Protein AF-A0A7G1G5T1-F1 (afdb_monomer_lite)

Organism: NCBI:txid2108365

Radius of gyration: 22.74 Å; chains: 1; bounding box: 52×40×73 Å

Structure (mmCIF, N/CA/C/O backbone):
data_AF-A0A7G1G5T1-F1
#
_entry.id   AF-A0A7G1G5T1-F1
#
loop_
_atom_site.group_PDB
_atom_site.id
_atom_site.type_symbol
_atom_site.label_atom_id
_atom_site.label_alt_id
_atom_site.label_comp_id
_atom_site.label_asym_id
_atom_site.label_entity_id
_atom_site.label_seq_id
_atom_site.pdbx_PDB_ins_code
_atom_site.Cartn_x
_atom_site.Cartn_y
_atom_site.Cartn_z
_atom_site.occupancy
_atom_site.B_iso_or_equiv
_atom_site.auth_seq_id
_atom_site.auth_comp_id
_atom_site.auth_asym_id
_atom_site.auth_atom_id
_atom_site.pdbx_PDB_model_num
ATOM 1 N N . MET A 1 1 ? 31.565 22.794 -46.598 1.00 62.88 1 MET A N 1
ATOM 2 C CA . MET A 1 1 ? 31.359 21.335 -46.380 1.00 62.88 1 MET A CA 1
ATOM 3 C C . MET A 1 1 ? 31.898 20.837 -45.037 1.00 62.88 1 MET A C 1
ATOM 5 O O . MET A 1 1 ? 31.156 20.137 -44.357 1.00 62.88 1 MET A O 1
ATOM 9 N N . LYS A 1 2 ? 33.127 21.195 -44.623 1.00 68.69 2 LYS A N 1
ATOM 10 C CA . LYS A 1 2 ? 33.703 20.769 -43.328 1.00 68.69 2 LYS A CA 1
ATOM 11 C C . LYS A 1 2 ? 32.903 21.258 -42.108 1.00 68.69 2 LYS A C 1
ATOM 13 O O . LYS A 1 2 ? 32.633 20.457 -41.221 1.00 68.69 2 LYS A O 1
ATOM 18 N N . ASP A 1 3 ? 32.417 22.499 -42.119 1.00 77.12 3 ASP A N 1
ATOM 19 C CA . ASP A 1 3 ? 31.659 23.064 -40.984 1.00 77.12 3 ASP A CA 1
ATOM 20 C C . ASP A 1 3 ? 30.284 22.412 -40.793 1.00 77.12 3 ASP A C 1
ATOM 22 O O . ASP A 1 3 ? 29.850 22.171 -39.670 1.00 77.12 3 ASP A O 1
ATOM 26 N N . ILE A 1 4 ? 29.626 22.033 -41.894 1.00 81.94 4 ILE A N 1
ATOM 27 C CA . ILE A 1 4 ? 28.353 21.296 -41.863 1.00 81.94 4 ILE A CA 1
ATOM 28 C C . ILE A 1 4 ? 28.568 19.886 -41.302 1.00 81.94 4 ILE A C 1
ATOM 30 O O . ILE A 1 4 ? 27.766 19.412 -40.499 1.00 81.94 4 ILE A O 1
ATOM 34 N N . LEU A 1 5 ? 29.651 19.211 -41.703 1.00 81.50 5 LEU A N 1
ATOM 35 C CA . LEU A 1 5 ? 29.996 17.886 -41.185 1.00 81.50 5 LEU A CA 1
ATOM 36 C C . LEU A 1 5 ? 30.305 17.946 -39.680 1.00 81.50 5 LEU A C 1
ATOM 38 O O . LEU A 1 5 ? 29.833 17.110 -38.912 1.00 81.50 5 LEU A O 1
ATOM 42 N N . PHE A 1 6 ? 31.033 18.976 -39.254 1.00 85.69 6 PHE A N 1
ATOM 43 C CA . PHE A 1 6 ? 31.380 19.208 -37.857 1.00 85.69 6 PHE A CA 1
ATOM 44 C C . PHE A 1 6 ? 30.158 19.550 -36.990 1.00 85.69 6 PHE A C 1
ATOM 46 O O . PHE A 1 6 ? 30.013 19.018 -35.888 1.00 85.69 6 PHE A O 1
ATOM 53 N N . LEU A 1 7 ? 29.230 20.365 -37.502 1.00 88.56 7 LEU A N 1
ATOM 54 C CA . LEU A 1 7 ? 27.962 20.659 -36.832 1.00 88.56 7 LEU A CA 1
ATOM 55 C C . LEU A 1 7 ? 27.104 19.396 -36.671 1.00 88.56 7 LEU A C 1
ATOM 57 O O . LEU A 1 7 ? 26.587 19.144 -35.583 1.00 88.56 7 LEU A O 1
ATOM 61 N N . LYS A 1 8 ? 27.000 18.567 -37.720 1.00 90.00 8 LYS A N 1
ATOM 62 C CA . LYS A 1 8 ? 26.291 17.278 -37.665 1.00 90.00 8 LYS A CA 1
ATOM 63 C C . LYS A 1 8 ? 26.895 16.339 -36.621 1.00 90.00 8 LYS A C 1
ATOM 65 O O . LYS A 1 8 ? 26.150 15.722 -35.866 1.00 90.00 8 LYS A O 1
ATOM 70 N N . PHE A 1 9 ? 28.224 16.267 -36.540 1.00 91.88 9 PHE A N 1
ATOM 71 C CA . PHE A 1 9 ? 28.912 15.458 -35.534 1.00 91.88 9 PHE A CA 1
ATOM 72 C C . PHE A 1 9 ? 28.628 15.945 -34.107 1.00 91.88 9 PHE A C 1
ATOM 74 O O . PHE A 1 9 ? 28.287 15.140 -33.244 1.00 91.88 9 PHE A O 1
ATOM 81 N N . ARG A 1 10 ? 28.696 17.261 -33.858 1.00 91.12 10 ARG A N 1
ATOM 82 C CA . ARG A 1 10 ? 28.355 17.845 -32.549 1.00 91.12 10 ARG A CA 1
ATOM 83 C C . ARG A 1 10 ? 26.912 17.558 -32.157 1.00 91.12 10 ARG A C 1
ATOM 85 O O . ARG A 1 10 ? 26.663 17.161 -31.025 1.00 91.12 10 ARG A O 1
ATOM 92 N N . LEU A 1 11 ? 25.975 17.724 -33.088 1.00 93.00 11 LEU A N 1
ATOM 93 C CA . LEU A 1 11 ? 24.563 17.452 -32.838 1.00 93.00 11 LEU A CA 1
ATOM 94 C C . LEU A 1 11 ? 24.334 15.972 -32.506 1.00 93.00 11 LEU A C 1
ATOM 96 O O . LEU A 1 11 ? 23.663 15.662 -31.527 1.00 93.00 11 LEU A O 1
ATOM 100 N N . LEU A 1 12 ? 24.945 15.061 -33.270 1.00 91.88 12 LEU A N 1
ATOM 101 C CA . LEU A 1 12 ? 24.889 13.625 -33.003 1.00 91.88 12 LEU A CA 1
ATOM 102 C C . LEU A 1 12 ? 25.473 13.287 -31.626 1.00 91.88 12 LEU A C 1
ATOM 104 O O . LEU A 1 12 ? 24.854 12.546 -30.867 1.00 91.88 12 LEU A O 1
ATOM 108 N N . PHE A 1 13 ? 26.631 13.854 -31.282 1.00 91.69 13 PHE A N 1
ATOM 109 C CA . PHE A 1 13 ? 27.263 13.646 -29.982 1.00 91.69 13 PHE A CA 1
ATOM 110 C C . PHE A 1 13 ? 26.376 14.142 -28.835 1.00 91.69 13 PHE A C 1
ATOM 112 O O . PHE A 1 13 ? 26.193 13.427 -27.856 1.00 91.69 13 PHE A O 1
ATOM 119 N N . ILE A 1 14 ? 25.767 15.324 -28.979 1.00 91.75 14 ILE A N 1
ATOM 120 C CA . ILE A 1 14 ? 24.819 15.873 -28.000 1.00 91.75 14 ILE A CA 1
ATOM 121 C C . ILE A 1 14 ? 23.607 14.949 -27.850 1.00 91.75 14 ILE A C 1
ATOM 123 O O . ILE A 1 14 ? 23.216 14.647 -26.728 1.00 91.75 14 ILE A O 1
ATOM 127 N N . ILE A 1 15 ? 23.036 14.455 -28.953 1.00 89.00 15 ILE A N 1
ATOM 128 C CA . ILE A 1 15 ? 21.898 13.526 -28.914 1.00 89.00 15 ILE A CA 1
ATOM 129 C C . ILE A 1 15 ? 22.280 12.232 -28.187 1.00 89.00 15 ILE A C 1
ATOM 131 O O . ILE A 1 15 ? 21.552 11.799 -27.297 1.00 89.00 15 ILE A O 1
ATOM 135 N N . ILE A 1 16 ? 23.429 11.636 -28.516 1.00 87.31 16 ILE A N 1
ATOM 136 C CA . ILE A 1 16 ? 23.923 10.421 -27.850 1.00 87.31 16 ILE A CA 1
ATOM 137 C C . ILE A 1 16 ? 24.134 10.684 -26.357 1.00 87.31 16 ILE A C 1
ATOM 139 O O . ILE A 1 16 ? 23.684 9.900 -25.525 1.00 87.31 16 ILE A O 1
ATOM 143 N N . PHE A 1 17 ? 24.764 11.804 -26.009 1.00 87.62 17 PHE A N 1
ATOM 144 C CA . PHE A 1 17 ? 25.004 12.188 -24.623 1.00 87.62 17 PHE A CA 1
ATOM 145 C C . PHE A 1 17 ? 23.686 12.343 -23.853 1.00 87.62 17 PHE A C 1
ATOM 147 O O . PHE A 1 17 ? 23.521 11.748 -22.790 1.00 87.62 17 PHE A O 1
ATOM 154 N N . ILE A 1 18 ? 22.704 13.053 -24.419 1.00 86.38 18 ILE A N 1
ATOM 155 C CA . ILE A 1 18 ? 21.365 13.184 -23.832 1.00 86.38 18 ILE A CA 1
ATOM 156 C C . ILE A 1 18 ? 20.737 11.803 -23.623 1.00 86.38 18 ILE A C 1
ATOM 158 O O . ILE A 1 18 ? 20.255 11.521 -22.531 1.00 86.38 18 ILE A O 1
ATOM 162 N N . LEU A 1 19 ? 20.785 10.914 -24.617 1.00 83.00 19 LEU A N 1
ATOM 163 C CA . LEU A 1 19 ? 20.187 9.579 -24.524 1.00 83.00 19 LEU A CA 1
ATOM 164 C C . LEU A 1 19 ? 20.864 8.665 -23.491 1.00 83.00 19 LEU A C 1
ATOM 166 O O . LEU A 1 19 ? 20.199 7.764 -22.974 1.00 83.00 19 LEU A O 1
ATOM 170 N N . ILE A 1 20 ? 22.143 8.900 -23.176 1.00 84.44 20 ILE A N 1
ATOM 171 C CA . ILE A 1 20 ? 22.886 8.176 -22.135 1.00 84.44 20 ILE A CA 1
ATOM 172 C C . ILE A 1 20 ? 22.419 8.591 -20.732 1.00 84.44 20 ILE A C 1
ATOM 174 O O . ILE A 1 20 ? 22.194 7.712 -19.895 1.00 84.44 20 ILE A O 1
ATOM 178 N N . PHE A 1 21 ? 22.260 9.898 -20.481 1.00 83.25 21 PHE A N 1
ATOM 179 C CA . PHE A 1 21 ? 21.912 10.444 -19.157 1.00 83.25 21 PHE A CA 1
ATOM 180 C C . PHE A 1 21 ? 20.403 10.575 -18.905 1.00 83.25 21 PHE A C 1
ATOM 182 O O . PHE A 1 21 ? 19.971 10.545 -17.754 1.00 83.25 21 PHE A O 1
ATOM 189 N N . PHE A 1 22 ? 19.597 10.660 -19.963 1.00 86.31 22 PHE A N 1
ATOM 190 C CA . PHE A 1 22 ? 18.135 10.720 -19.926 1.00 86.31 22 PHE A CA 1
ATOM 191 C C . PHE A 1 22 ? 17.554 9.526 -20.688 1.00 86.31 22 PHE A C 1
ATOM 193 O O . PHE A 1 22 ? 17.008 9.681 -21.784 1.00 86.31 22 PHE A O 1
ATOM 200 N N . PRO A 1 23 ? 17.690 8.305 -20.141 1.00 88.44 23 PRO A N 1
ATOM 201 C CA . PRO A 1 23 ? 17.373 7.104 -20.885 1.00 88.44 23 PRO A CA 1
ATOM 202 C C . PRO A 1 23 ? 15.878 7.009 -21.197 1.00 88.44 23 PRO A C 1
ATOM 204 O O . PRO A 1 23 ? 15.012 7.130 -20.314 1.00 88.44 23 PRO A O 1
ATOM 207 N N . ILE A 1 24 ? 15.597 6.720 -22.467 1.00 90.75 24 ILE A N 1
ATOM 208 C CA . ILE A 1 24 ? 14.295 6.266 -22.943 1.00 90.75 24 ILE A CA 1
ATOM 209 C C . ILE A 1 24 ? 14.253 4.752 -22.756 1.00 90.75 24 ILE A C 1
ATOM 211 O O . ILE A 1 24 ? 15.135 4.037 -23.236 1.00 90.75 24 ILE A O 1
ATOM 215 N N . THR A 1 25 ? 13.228 4.268 -22.061 1.00 91.94 25 THR A N 1
ATOM 216 C CA . THR A 1 25 ? 13.078 2.851 -21.728 1.00 91.94 25 THR A CA 1
ATOM 217 C C . THR A 1 25 ? 11.872 2.249 -22.438 1.00 91.94 25 THR A C 1
ATOM 219 O O . THR A 1 25 ? 10.772 2.795 -22.369 1.00 91.94 25 THR A O 1
ATOM 222 N N . ILE A 1 26 ? 12.051 1.093 -23.072 1.00 93.00 26 ILE A N 1
ATOM 223 C CA . ILE A 1 26 ? 10.964 0.278 -23.620 1.00 93.00 26 ILE A CA 1
ATOM 224 C C . ILE A 1 26 ? 10.818 -0.968 -22.753 1.00 93.00 26 ILE A C 1
ATOM 226 O O . ILE A 1 26 ? 11.797 -1.666 -22.477 1.00 93.00 26 ILE A O 1
ATOM 230 N N . ILE A 1 27 ? 9.590 -1.243 -22.326 1.00 94.50 27 ILE A N 1
ATOM 231 C CA . ILE A 1 27 ? 9.255 -2.354 -21.446 1.00 94.50 27 ILE A CA 1
ATOM 232 C C . ILE A 1 27 ? 8.315 -3.310 -22.174 1.00 94.50 27 ILE A C 1
ATOM 234 O O . ILE A 1 27 ? 7.250 -2.912 -22.647 1.00 94.50 27 ILE A O 1
ATOM 238 N N . VAL A 1 28 ? 8.704 -4.580 -22.251 1.00 94.44 28 VAL A N 1
ATOM 239 C CA . VAL A 1 28 ? 7.899 -5.648 -22.853 1.00 94.44 28 VAL A CA 1
ATOM 240 C C . VAL A 1 28 ? 7.748 -6.770 -21.838 1.00 94.44 28 VAL A C 1
ATOM 242 O O . VAL A 1 28 ? 8.753 -7.276 -21.334 1.00 94.44 28 VAL A O 1
ATOM 245 N N . SER A 1 29 ? 6.511 -7.167 -21.524 1.00 91.94 29 SER A N 1
ATOM 246 C CA . SER A 1 29 ? 6.267 -8.283 -20.603 1.00 91.94 29 SER A CA 1
ATOM 247 C C . SER A 1 29 ? 5.754 -9.535 -21.305 1.00 91.94 29 SER A C 1
ATOM 249 O O . SER A 1 29 ? 4.776 -9.512 -22.052 1.00 91.94 29 SER A O 1
ATOM 251 N N . ASP A 1 30 ? 6.425 -10.640 -20.994 1.00 89.56 30 ASP A N 1
ATOM 252 C CA . ASP A 1 30 ? 6.022 -12.004 -21.303 1.00 89.56 30 ASP A CA 1
ATOM 253 C C . ASP A 1 30 ? 5.528 -12.690 -20.015 1.00 89.56 30 ASP A C 1
ATOM 255 O O . ASP A 1 30 ? 5.650 -12.146 -18.910 1.00 89.56 30 ASP A O 1
ATOM 259 N N . LYS A 1 31 ? 4.991 -13.910 -20.153 1.00 87.62 31 LYS A N 1
ATOM 260 C CA . LYS A 1 31 ? 4.403 -14.679 -19.044 1.00 87.62 31 LYS A CA 1
ATOM 261 C C . LYS A 1 31 ? 5.360 -14.845 -17.860 1.00 87.62 31 LYS A C 1
ATOM 263 O O . LYS A 1 31 ? 4.947 -14.664 -16.728 1.00 87.62 31 LYS A O 1
ATOM 268 N N . ASP A 1 32 ? 6.637 -15.110 -18.121 1.00 90.19 32 ASP A N 1
ATOM 269 C CA . ASP A 1 32 ? 7.602 -15.454 -17.063 1.00 90.19 32 ASP A CA 1
ATOM 270 C C . ASP A 1 32 ? 8.828 -14.528 -17.053 1.00 90.19 32 ASP A C 1
ATOM 272 O O . ASP A 1 32 ? 9.824 -14.778 -16.370 1.00 90.19 32 ASP A O 1
ATOM 276 N N . SER A 1 33 ? 8.806 -13.456 -17.852 1.00 92.44 33 SER A N 1
ATOM 277 C CA . SER A 1 33 ? 9.911 -12.499 -17.879 1.00 92.44 33 SER A CA 1
ATOM 278 C C . SER A 1 33 ? 9.512 -11.109 -18.350 1.00 92.44 33 SER A C 1
ATOM 280 O O . SER A 1 33 ? 8.586 -10.951 -19.139 1.00 92.44 33 SER A O 1
ATOM 282 N N . ILE A 1 34 ? 10.256 -10.106 -17.897 1.00 93.19 34 ILE A N 1
ATOM 283 C CA . ILE A 1 34 ? 10.161 -8.725 -18.368 1.00 93.19 34 ILE A CA 1
ATOM 284 C C . ILE A 1 34 ? 11.448 -8.405 -19.120 1.00 93.19 34 ILE A C 1
ATOM 286 O O . ILE A 1 34 ? 12.548 -8.605 -18.599 1.00 93.19 34 ILE A O 1
ATOM 290 N N . LYS A 1 35 ? 11.311 -7.926 -20.352 1.00 94.69 35 LYS A N 1
ATOM 291 C CA . LYS A 1 35 ? 12.410 -7.449 -21.187 1.00 94.69 35 LYS A CA 1
ATOM 292 C C . LYS A 1 35 ? 12.422 -5.928 -21.141 1.00 94.69 35 LYS A C 1
ATOM 294 O O . LYS A 1 35 ? 11.411 -5.281 -21.408 1.00 94.69 35 LYS A O 1
ATOM 299 N N . LEU A 1 36 ? 13.572 -5.378 -20.784 1.00 94.19 36 LEU A N 1
ATOM 300 C CA . LEU A 1 36 ? 13.828 -3.949 -20.711 1.00 94.19 36 LEU A CA 1
ATOM 301 C C . LEU A 1 36 ? 14.840 -3.583 -21.785 1.00 94.19 36 LEU A C 1
ATOM 303 O O . LEU A 1 36 ? 15.904 -4.196 -21.846 1.00 94.19 36 LEU A O 1
ATOM 307 N N . TYR A 1 37 ? 14.525 -2.568 -22.577 1.00 94.19 37 TYR A N 1
ATOM 308 C CA . TYR A 1 37 ? 15.442 -1.951 -23.529 1.00 94.19 37 TYR A CA 1
ATOM 309 C C . TYR A 1 37 ? 15.639 -0.492 -23.141 1.00 94.19 37 TYR A C 1
ATOM 311 O O . TYR A 1 37 ? 14.689 0.162 -22.717 1.00 94.19 37 TYR A O 1
ATOM 319 N N . SER A 1 38 ? 16.859 0.018 -23.256 1.00 92.50 38 SER A N 1
ATOM 320 C CA . SER A 1 38 ? 17.209 1.367 -22.818 1.00 92.50 38 SER A CA 1
ATOM 321 C C . SER A 1 38 ? 18.200 2.020 -23.766 1.00 92.50 38 SER A C 1
ATOM 323 O O . SER A 1 38 ? 19.189 1.399 -24.140 1.00 92.50 38 SER A O 1
ATOM 325 N N . THR A 1 39 ? 17.992 3.297 -24.081 1.00 91.56 39 THR A N 1
ATOM 326 C CA . THR A 1 39 ? 18.977 4.097 -24.829 1.00 91.56 39 THR A CA 1
ATOM 327 C C . THR A 1 39 ? 20.200 4.491 -23.994 1.00 91.56 39 THR A C 1
ATOM 329 O O . THR A 1 39 ? 21.228 4.850 -24.557 1.00 91.56 39 THR A O 1
ATOM 332 N N . GLY A 1 40 ? 20.096 4.431 -22.662 1.00 88.81 40 GLY A N 1
ATOM 333 C CA . GLY A 1 40 ? 21.124 4.899 -21.730 1.00 88.81 40 GLY A CA 1
ATOM 334 C C . GLY A 1 40 ? 21.275 4.030 -20.485 1.00 88.81 40 GLY A C 1
ATOM 335 O O . GLY A 1 40 ? 20.802 2.888 -20.440 1.00 88.81 40 GLY A O 1
ATOM 336 N N . ILE A 1 41 ? 21.950 4.566 -19.466 1.00 89.06 41 ILE A N 1
ATOM 337 C CA . ILE A 1 41 ? 22.185 3.858 -18.201 1.00 89.06 41 ILE A CA 1
ATOM 338 C C . ILE A 1 41 ? 20.957 4.013 -17.304 1.00 89.06 41 ILE A C 1
ATOM 340 O O . ILE A 1 41 ? 20.645 5.101 -16.824 1.00 89.06 41 ILE A O 1
ATOM 344 N N . ASN A 1 42 ? 20.280 2.903 -17.034 1.00 89.94 42 ASN A N 1
ATOM 345 C CA . ASN A 1 42 ? 19.124 2.862 -16.150 1.00 89.94 42 ASN A CA 1
ATOM 346 C C . ASN A 1 42 ? 19.477 2.229 -14.805 1.00 89.94 42 ASN A C 1
ATOM 348 O O . ASN A 1 42 ? 20.134 1.189 -14.733 1.00 89.94 42 ASN A O 1
ATOM 352 N N . LEU A 1 43 ? 18.945 2.820 -13.742 1.00 88.81 43 LEU A N 1
ATOM 353 C CA . LEU A 1 43 ? 18.987 2.317 -12.382 1.00 88.81 43 LEU A CA 1
ATOM 354 C C . LEU A 1 43 ? 17.588 1.847 -11.985 1.00 88.81 43 LEU A C 1
ATOM 356 O O . LEU A 1 43 ? 16.624 2.617 -11.980 1.00 88.81 43 LEU A O 1
ATOM 360 N N . ILE A 1 44 ? 17.491 0.576 -11.615 1.00 89.25 44 ILE A N 1
ATOM 361 C CA . ILE A 1 44 ? 16.238 -0.050 -11.199 1.00 89.25 44 ILE A CA 1
ATOM 362 C C . ILE A 1 44 ? 16.362 -0.652 -9.809 1.00 89.25 44 ILE A C 1
ATOM 364 O O . ILE A 1 44 ? 17.420 -1.140 -9.414 1.00 89.25 44 ILE A O 1
ATOM 368 N N . VAL A 1 45 ? 15.251 -0.657 -9.081 1.00 87.19 45 VAL A N 1
ATOM 369 C CA . VAL A 1 45 ? 15.069 -1.480 -7.885 1.00 87.19 45 VAL A CA 1
ATOM 370 C C . VAL A 1 45 ? 14.120 -2.609 -8.245 1.00 87.19 45 VAL A C 1
ATOM 372 O O . VAL A 1 45 ? 12.997 -2.359 -8.686 1.00 87.19 45 VAL A O 1
ATOM 375 N N . LEU A 1 46 ? 14.598 -3.840 -8.076 1.00 85.31 46 LEU A N 1
ATOM 376 C CA . LEU A 1 46 ? 13.841 -5.057 -8.337 1.00 85.31 46 LEU A CA 1
ATOM 377 C C . LEU A 1 46 ? 13.497 -5.749 -7.030 1.00 85.31 46 LEU A C 1
ATOM 379 O O . LEU A 1 46 ? 14.370 -5.909 -6.178 1.00 85.31 46 LEU A O 1
ATOM 383 N N . ASN A 1 47 ? 12.250 -6.194 -6.911 1.00 79.50 47 ASN A N 1
ATOM 384 C CA . ASN A 1 47 ? 11.852 -7.150 -5.890 1.00 79.50 47 ASN A CA 1
ATOM 385 C C . ASN A 1 47 ? 11.288 -8.406 -6.563 1.00 79.50 47 ASN A C 1
ATOM 387 O O . ASN A 1 47 ? 10.252 -8.360 -7.235 1.00 79.50 47 ASN A O 1
ATOM 391 N N . THR A 1 48 ? 12.007 -9.512 -6.383 1.00 64.88 48 THR A N 1
ATOM 392 C CA . THR A 1 48 ? 11.577 -10.862 -6.744 1.00 64.88 48 THR A CA 1
ATOM 393 C C . THR A 1 48 ? 11.642 -11.722 -5.490 1.00 64.88 48 THR A C 1
ATOM 395 O O . THR A 1 48 ? 12.735 -12.013 -5.004 1.00 64.88 48 THR A O 1
ATOM 398 N N . LYS A 1 49 ? 10.463 -12.109 -4.995 1.00 54.94 49 LYS A N 1
ATOM 399 C CA . LYS A 1 49 ? 10.198 -12.986 -3.845 1.00 54.94 49 LYS A CA 1
ATOM 400 C C . LYS A 1 49 ? 10.742 -12.504 -2.482 1.00 54.94 49 LYS A C 1
ATOM 402 O O . LYS A 1 49 ? 9.931 -12.355 -1.578 1.00 54.94 49 LYS A O 1
ATOM 407 N N . ASP A 1 50 ? 12.030 -12.165 -2.339 1.00 50.69 50 ASP A N 1
ATOM 408 C CA . ASP A 1 50 ? 12.663 -12.052 -1.007 1.00 50.69 50 ASP A CA 1
ATOM 409 C C . ASP A 1 50 ? 13.701 -10.921 -0.815 1.00 50.69 50 ASP A C 1
ATOM 411 O O . ASP A 1 50 ? 14.126 -10.677 0.312 1.00 50.69 50 ASP A O 1
ATOM 415 N N . THR A 1 51 ? 14.126 -10.182 -1.851 1.00 58.59 51 THR A N 1
ATOM 416 C CA . THR A 1 51 ? 15.108 -9.082 -1.684 1.00 58.59 51 THR A CA 1
ATOM 417 C C . THR A 1 51 ? 14.868 -7.897 -2.618 1.00 58.59 51 THR A C 1
ATOM 419 O O . THR A 1 51 ? 14.560 -8.062 -3.798 1.00 58.59 51 THR A O 1
ATOM 422 N N . PHE A 1 52 ? 15.066 -6.678 -2.097 1.00 70.12 52 PHE A N 1
ATOM 423 C CA . PHE A 1 52 ? 15.170 -5.463 -2.908 1.00 70.12 52 PHE A CA 1
ATOM 424 C C . PHE A 1 52 ? 16.603 -5.320 -3.415 1.00 70.12 52 PHE A C 1
ATOM 426 O O . PHE A 1 52 ? 17.496 -4.914 -2.670 1.00 70.12 52 PHE A O 1
ATOM 433 N N . LYS A 1 53 ? 16.835 -5.630 -4.691 1.00 81.19 53 LYS A N 1
ATOM 434 C CA . LYS A 1 53 ? 18.152 -5.478 -5.311 1.00 81.19 53 LYS A CA 1
ATOM 435 C C . LYS A 1 53 ? 18.160 -4.259 -6.221 1.00 81.19 53 LYS A C 1
ATOM 437 O O . LYS A 1 53 ? 17.457 -4.215 -7.233 1.00 81.19 53 LYS A O 1
ATOM 442 N N . SER A 1 54 ? 18.979 -3.270 -5.864 1.00 85.00 54 SER A N 1
ATOM 443 C CA . SER A 1 54 ? 19.322 -2.188 -6.785 1.00 85.00 54 SER A CA 1
ATOM 444 C C . SER A 1 54 ? 20.237 -2.746 -7.865 1.00 85.00 54 SER A C 1
ATOM 446 O O . SER A 1 54 ? 21.149 -3.523 -7.582 1.00 85.00 54 SER A O 1
ATOM 448 N N . ASN A 1 55 ? 19.977 -2.391 -9.114 1.00 86.44 55 ASN A N 1
ATOM 449 C CA . ASN A 1 55 ? 20.739 -2.906 -10.233 1.00 86.44 55 ASN A CA 1
ATOM 450 C C . ASN A 1 55 ? 20.797 -1.862 -11.347 1.00 86.44 55 ASN A C 1
ATOM 452 O O . ASN A 1 55 ? 19.818 -1.158 -11.594 1.00 86.44 55 ASN A O 1
ATOM 456 N N . THR A 1 56 ? 21.940 -1.788 -12.013 1.00 88.06 56 THR A N 1
ATOM 457 C CA . THR A 1 56 ? 22.185 -0.873 -13.124 1.00 88.06 56 THR A CA 1
ATOM 458 C C . THR A 1 56 ? 22.245 -1.684 -14.407 1.00 88.06 56 THR A C 1
ATOM 460 O O . THR A 1 56 ? 22.817 -2.773 -14.427 1.00 88.06 56 THR A O 1
ATOM 463 N N . PHE A 1 57 ? 21.644 -1.188 -15.482 1.00 89.62 57 PHE A N 1
ATOM 464 C CA . PHE A 1 57 ? 21.772 -1.816 -16.791 1.00 89.62 57 PHE A CA 1
ATOM 465 C C . PHE A 1 57 ? 21.899 -0.779 -17.899 1.00 89.62 57 PHE A C 1
ATOM 467 O O . PHE A 1 57 ? 21.427 0.351 -17.777 1.00 89.62 57 PHE A O 1
ATOM 474 N N . PHE A 1 58 ? 22.532 -1.199 -18.987 1.00 87.81 58 PHE A N 1
ATOM 475 C CA . PHE A 1 58 ? 22.672 -0.439 -20.217 1.00 87.81 58 PHE A CA 1
ATOM 476 C C . PHE A 1 58 ? 22.166 -1.298 -21.372 1.00 87.81 58 PHE A C 1
ATOM 478 O O . PHE A 1 58 ? 22.374 -2.512 -21.364 1.00 87.81 58 PHE A O 1
ATOM 485 N N . PHE A 1 59 ? 21.505 -0.672 -22.345 1.00 88.75 59 PHE A N 1
ATOM 486 C CA . PHE A 1 59 ? 20.954 -1.300 -23.549 1.00 88.75 59 PHE A CA 1
ATOM 487 C C . PHE A 1 59 ? 19.821 -2.312 -23.326 1.00 88.75 59 PHE A C 1
ATOM 489 O O . PHE A 1 59 ? 18.709 -2.086 -23.796 1.00 88.75 59 PHE A O 1
ATOM 496 N N . TYR A 1 60 ? 20.065 -3.411 -22.610 1.00 94.12 60 TYR A N 1
ATOM 497 C CA . TYR A 1 60 ? 19.109 -4.505 -22.466 1.00 94.12 60 TYR A CA 1
ATOM 498 C C . TYR A 1 60 ? 19.203 -5.218 -21.118 1.00 94.12 60 TYR A C 1
ATOM 500 O O . TYR A 1 60 ? 20.284 -5.423 -20.566 1.00 94.12 60 TYR A O 1
ATOM 508 N N . LYS A 1 61 ? 18.051 -5.665 -20.613 1.00 93.50 61 LYS A N 1
ATOM 509 C CA . LYS A 1 61 ? 17.972 -6.579 -19.477 1.00 93.50 61 LYS A CA 1
ATOM 510 C C . LYS A 1 61 ? 16.734 -7.463 -19.539 1.00 93.50 61 LYS A C 1
ATOM 512 O O . LYS A 1 61 ? 15.627 -6.975 -19.742 1.00 93.50 61 LYS A O 1
ATOM 517 N N . LYS A 1 62 ? 16.909 -8.756 -19.259 1.00 93.38 62 LYS A N 1
ATOM 518 C CA . LYS A 1 62 ? 15.808 -9.697 -19.020 1.00 93.38 62 LYS A CA 1
ATOM 519 C C . LYS A 1 62 ? 15.686 -9.991 -17.530 1.00 93.38 62 LYS A C 1
ATOM 521 O O . LYS A 1 62 ? 16.676 -10.325 -16.886 1.00 93.38 62 LYS A O 1
ATOM 526 N N . ILE A 1 63 ? 14.478 -9.880 -16.993 1.00 91.06 63 ILE A N 1
ATOM 527 C CA . ILE A 1 63 ? 14.169 -10.151 -15.588 1.00 91.06 63 ILE A CA 1
ATOM 528 C C . ILE A 1 63 ? 13.183 -11.319 -15.543 1.00 91.06 63 ILE A C 1
ATOM 530 O O . ILE A 1 63 ? 12.019 -11.119 -15.894 1.00 91.06 63 ILE A O 1
ATOM 534 N N . PRO A 1 64 ? 13.618 -12.533 -15.167 1.00 90.56 64 PRO A N 1
ATOM 535 C CA . PRO A 1 64 ? 12.700 -13.643 -14.947 1.00 90.56 64 PRO A CA 1
ATOM 536 C C . PRO A 1 64 ? 11.890 -13.430 -13.660 1.00 90.56 64 PRO A C 1
ATOM 538 O O . PRO A 1 64 ? 12.401 -12.870 -12.689 1.00 90.56 64 PRO A O 1
ATOM 541 N N . TYR A 1 65 ? 10.637 -13.885 -13.642 1.00 88.19 65 TYR A N 1
ATOM 542 C CA . TYR A 1 65 ? 9.791 -13.873 -12.446 1.00 88.19 65 TYR A CA 1
ATOM 543 C C . TYR A 1 65 ? 8.772 -15.017 -12.471 1.00 88.19 65 TYR A C 1
ATOM 545 O O . TYR A 1 65 ? 8.301 -15.406 -13.535 1.00 88.19 65 TYR A O 1
ATOM 553 N N . PHE A 1 66 ? 8.450 -15.573 -11.297 1.00 84.38 66 PHE A N 1
ATOM 554 C CA . PHE A 1 66 ? 7.599 -16.769 -11.195 1.00 84.38 66 PHE A CA 1
ATOM 555 C C . PHE A 1 66 ? 6.134 -16.488 -10.838 1.00 84.38 66 PHE A C 1
ATOM 557 O O . PHE A 1 66 ? 5.258 -17.174 -11.343 1.00 84.38 66 PHE A O 1
ATOM 564 N N . ASN A 1 67 ? 5.861 -15.511 -9.969 1.00 87.31 67 ASN A N 1
ATOM 565 C CA . ASN A 1 67 ? 4.494 -15.124 -9.582 1.00 87.31 67 ASN A CA 1
ATOM 566 C C . ASN A 1 67 ? 4.254 -13.651 -9.907 1.00 87.31 67 ASN A C 1
ATOM 568 O O . ASN A 1 67 ? 3.318 -13.273 -10.607 1.00 87.31 67 ASN A O 1
ATOM 572 N N . TYR A 1 68 ? 5.141 -12.813 -9.379 1.00 90.44 68 TYR A N 1
ATOM 573 C CA . TYR A 1 68 ? 5.097 -11.378 -9.555 1.00 90.44 68 TYR A CA 1
ATOM 574 C C . TYR A 1 68 ? 6.505 -10.806 -9.663 1.00 90.44 68 TYR A C 1
ATOM 576 O O . TYR A 1 68 ? 7.476 -11.421 -9.212 1.00 90.44 68 TYR A O 1
ATOM 584 N N . ALA A 1 69 ? 6.596 -9.611 -10.233 1.00 90.81 69 ALA A N 1
ATOM 585 C CA . ALA A 1 69 ? 7.791 -8.782 -10.203 1.00 90.81 69 ALA A CA 1
ATOM 586 C C . ALA A 1 69 ? 7.404 -7.335 -9.923 1.00 90.81 69 ALA A C 1
ATOM 588 O O . ALA A 1 69 ? 6.444 -6.820 -10.499 1.00 90.81 69 ALA A O 1
ATOM 589 N N . ILE A 1 70 ? 8.181 -6.678 -9.063 1.00 92.38 70 ILE A N 1
ATOM 590 C CA . ILE A 1 70 ? 8.033 -5.252 -8.770 1.00 92.38 70 ILE A CA 1
ATOM 591 C C . ILE A 1 70 ? 9.277 -4.540 -9.291 1.00 92.38 70 ILE A C 1
ATOM 593 O O . ILE A 1 70 ? 10.399 -4.890 -8.914 1.00 92.38 70 ILE A O 1
ATOM 597 N N . ILE A 1 71 ? 9.076 -3.550 -10.161 1.00 91.81 71 ILE A N 1
ATOM 598 C CA . ILE A 1 71 ? 10.150 -2.784 -10.798 1.00 91.81 71 ILE A CA 1
ATOM 599 C C . ILE A 1 71 ? 9.924 -1.297 -10.555 1.00 91.81 71 ILE A C 1
ATOM 601 O O . ILE A 1 71 ? 8.913 -0.738 -10.977 1.00 91.81 71 ILE A O 1
ATOM 605 N N . ASN A 1 72 ? 10.894 -0.635 -9.932 1.00 90.38 72 ASN A N 1
ATOM 606 C CA . ASN A 1 72 ? 10.917 0.821 -9.822 1.00 90.38 72 ASN A CA 1
ATOM 607 C C . ASN A 1 72 ? 12.119 1.385 -10.593 1.00 90.38 72 ASN A C 1
ATOM 609 O O . ASN A 1 72 ? 13.264 1.050 -10.281 1.00 90.38 72 ASN A O 1
ATOM 613 N N . PHE A 1 73 ? 11.857 2.238 -11.588 1.00 89.44 73 PHE A N 1
ATOM 614 C CA . PHE A 1 73 ? 12.891 2.991 -12.298 1.00 89.44 73 PHE A CA 1
ATOM 615 C C . PHE A 1 73 ? 13.239 4.267 -11.537 1.00 89.44 73 PHE A C 1
ATOM 617 O O . PHE A 1 73 ? 12.365 5.101 -11.298 1.00 89.44 73 PHE A O 1
ATOM 624 N N . LYS A 1 74 ? 14.523 4.448 -11.214 1.00 87.50 74 LYS A N 1
ATOM 625 C CA . LYS A 1 74 ? 15.009 5.626 -10.483 1.00 87.50 74 LYS A CA 1
ATOM 626 C C . LYS A 1 74 ? 15.328 6.823 -11.383 1.00 87.50 74 LYS A C 1
ATOM 628 O O . LYS A 1 74 ? 15.260 7.946 -10.901 1.00 87.50 74 LYS A O 1
ATOM 633 N N . ASN A 1 75 ? 15.675 6.612 -12.656 1.00 83.00 75 ASN A N 1
ATOM 634 C CA . ASN A 1 75 ? 16.222 7.673 -13.517 1.00 83.00 75 ASN A CA 1
ATOM 635 C C . ASN A 1 75 ? 15.789 7.606 -14.999 1.00 83.00 75 ASN A C 1
ATOM 637 O O . ASN A 1 75 ? 16.551 8.009 -15.871 1.00 83.00 75 ASN A O 1
ATOM 641 N N . SER A 1 76 ? 14.582 7.126 -15.315 1.00 74.56 76 SER A N 1
ATOM 642 C CA . SER A 1 76 ? 14.110 7.107 -16.711 1.00 74.56 76 SER A CA 1
ATOM 643 C C . SER A 1 76 ? 13.314 8.362 -17.065 1.00 74.56 76 SER A C 1
ATOM 645 O O . SER A 1 76 ? 12.333 8.680 -16.393 1.00 74.56 76 SER A O 1
ATOM 647 N N . PHE A 1 77 ? 13.728 9.038 -18.141 1.00 80.88 77 PHE A N 1
ATOM 648 C CA . PHE A 1 77 ? 13.076 10.247 -18.650 1.00 80.88 77 PHE A CA 1
ATOM 649 C C . PHE A 1 77 ? 11.741 9.930 -19.336 1.00 80.88 77 PHE A C 1
ATOM 651 O O . PHE A 1 77 ? 10.720 10.545 -19.036 1.00 80.88 77 PHE A O 1
ATOM 658 N N . LEU A 1 78 ? 11.734 8.924 -20.216 1.00 86.62 78 LEU A N 1
ATOM 659 C CA . LEU A 1 78 ? 10.549 8.470 -20.949 1.00 86.62 78 LEU A CA 1
ATOM 660 C C . LEU A 1 78 ? 10.446 6.948 -20.924 1.00 86.62 78 LEU A C 1
ATOM 662 O O . LEU A 1 78 ? 11.456 6.245 -20.991 1.00 86.62 78 LEU A O 1
ATOM 666 N N . ARG A 1 79 ? 9.213 6.438 -20.842 1.00 89.25 79 ARG A N 1
ATOM 667 C CA . ARG A 1 79 ? 8.924 5.001 -20.766 1.00 89.25 79 ARG A CA 1
ATOM 668 C C . ARG A 1 79 ? 7.784 4.629 -21.704 1.00 89.25 79 ARG A C 1
ATOM 670 O O . ARG A 1 79 ? 6.697 5.189 -21.596 1.00 89.25 79 ARG A O 1
ATOM 677 N N . PHE A 1 80 ? 8.028 3.651 -22.565 1.00 89.12 80 PHE A N 1
ATOM 678 C CA . PHE A 1 80 ? 7.026 3.038 -23.434 1.00 89.12 80 PHE A CA 1
ATOM 679 C C . PHE A 1 80 ? 6.816 1.592 -23.024 1.00 89.12 80 PHE A C 1
ATOM 681 O O . PHE A 1 80 ? 7.773 0.908 -22.660 1.00 89.12 80 PHE A O 1
ATOM 688 N N . SER A 1 81 ? 5.572 1.123 -23.065 1.00 87.62 81 SER A N 1
ATOM 689 C CA . SER A 1 81 ? 5.256 -0.170 -22.484 1.00 87.62 81 SER A CA 1
ATOM 690 C C . SER A 1 81 ? 4.231 -0.967 -23.291 1.00 87.62 81 SER A C 1
ATOM 692 O O . SER A 1 81 ? 3.180 -0.453 -23.670 1.00 87.62 81 SER A O 1
ATOM 694 N N . ASN A 1 82 ? 4.563 -2.230 -23.569 1.00 89.56 82 ASN A N 1
ATOM 695 C CA . ASN A 1 82 ? 3.675 -3.230 -24.159 1.00 89.56 82 ASN A CA 1
ATOM 696 C C . ASN A 1 82 ? 3.570 -4.404 -23.181 1.00 89.56 82 ASN A C 1
ATOM 698 O O . ASN A 1 82 ? 4.436 -5.284 -23.148 1.00 89.56 82 ASN A O 1
ATOM 702 N N . GLU A 1 83 ? 2.558 -4.365 -22.314 1.00 83.56 83 GLU A N 1
ATOM 703 C CA . GLU A 1 83 ? 2.557 -5.179 -21.102 1.00 83.56 83 GLU A CA 1
ATOM 704 C C . GLU A 1 83 ? 1.261 -5.976 -20.930 1.00 83.56 83 GLU A C 1
ATOM 706 O O . GLU A 1 83 ? 0.230 -5.436 -20.539 1.00 83.56 83 GLU A O 1
ATOM 711 N N . LYS A 1 84 ? 1.324 -7.292 -21.156 1.00 88.19 84 LYS A N 1
ATOM 712 C CA . LYS A 1 84 ? 0.162 -8.186 -20.990 1.00 88.19 84 LYS A CA 1
ATOM 713 C C . LYS A 1 84 ? -0.144 -8.524 -19.528 1.00 88.19 84 LYS A C 1
ATOM 715 O O . LYS A 1 84 ? -1.292 -8.776 -19.186 1.00 88.19 84 LYS A O 1
ATOM 720 N N . PHE A 1 85 ? 0.884 -8.545 -18.682 1.00 91.00 85 PHE A N 1
ATOM 721 C CA . PHE A 1 85 ? 0.812 -9.012 -17.289 1.00 91.00 85 PHE A CA 1
ATOM 722 C C . PHE A 1 85 ? 0.939 -7.885 -16.259 1.00 91.00 85 PHE A C 1
ATOM 724 O O . PHE A 1 85 ? 1.185 -8.141 -15.083 1.00 91.00 85 PHE A O 1
ATOM 731 N N . LEU A 1 86 ? 0.835 -6.627 -16.692 1.00 92.25 86 LEU A N 1
ATOM 732 C CA . LEU A 1 86 ? 0.954 -5.485 -15.796 1.00 92.25 86 LEU A CA 1
ATOM 733 C C . LEU A 1 86 ? -0.385 -5.182 -15.121 1.00 92.25 86 LEU A C 1
ATOM 735 O O . LEU A 1 86 ? -1.387 -4.961 -15.796 1.00 92.25 86 LEU A O 1
ATOM 739 N N . ILE A 1 87 ? -0.368 -5.089 -13.792 1.00 92.69 87 ILE A N 1
ATOM 740 C CA . ILE A 1 87 ? -1.528 -4.668 -12.994 1.00 92.69 87 ILE A CA 1
ATOM 741 C C . ILE A 1 87 ? -1.401 -3.243 -12.450 1.00 92.69 87 ILE A C 1
ATOM 743 O O . ILE A 1 87 ? -2.404 -2.630 -12.100 1.00 92.69 87 ILE A O 1
ATOM 747 N N . GLN A 1 88 ? -0.187 -2.683 -12.414 1.00 91.88 88 GLN A N 1
ATOM 748 C CA . GLN A 1 88 ? 0.039 -1.306 -11.979 1.00 91.88 88 GLN A CA 1
ATOM 749 C C . GLN A 1 88 ? 1.214 -0.660 -12.708 1.00 91.88 88 GLN A C 1
ATOM 751 O O . GLN A 1 88 ? 2.309 -1.214 -12.707 1.00 91.88 88 GLN A O 1
ATOM 756 N N . LYS A 1 89 ? 1.000 0.535 -13.278 1.00 91.12 89 LYS A N 1
ATOM 757 C CA . LYS A 1 89 ? 2.059 1.378 -13.860 1.00 91.12 89 LYS A CA 1
ATOM 758 C C . LYS A 1 89 ? 2.689 2.266 -12.796 1.00 91.12 89 LYS A C 1
ATOM 760 O O . LYS A 1 89 ? 2.006 2.761 -11.902 1.00 91.12 89 LYS A O 1
ATOM 765 N N . GLN A 1 90 ? 3.977 2.551 -12.957 1.00 88.50 90 GLN A N 1
ATOM 766 C CA . GLN A 1 90 ? 4.631 3.594 -12.178 1.00 88.50 90 GLN A CA 1
ATOM 767 C C . GLN A 1 90 ? 4.162 4.981 -12.651 1.00 88.50 90 GLN A C 1
ATOM 769 O O . GLN A 1 90 ? 4.521 5.419 -13.743 1.00 88.50 90 GLN A O 1
ATOM 774 N N . SER A 1 91 ? 3.390 5.683 -11.823 1.00 80.56 91 SER A N 1
ATOM 775 C CA . SER A 1 91 ? 2.888 7.039 -12.094 1.00 80.56 91 SER A CA 1
ATOM 776 C C . SER A 1 91 ? 3.764 8.138 -11.479 1.00 80.56 91 SER A C 1
ATOM 778 O O . SER A 1 91 ? 3.949 9.192 -12.080 1.00 80.56 91 SER A O 1
ATOM 780 N N . LYS A 1 92 ? 4.337 7.884 -10.297 1.00 77.06 92 LYS A N 1
ATOM 781 C CA . LYS A 1 92 ? 5.212 8.793 -9.531 1.00 77.06 92 LYS A CA 1
ATOM 782 C C . LYS A 1 92 ? 6.511 8.077 -9.122 1.00 77.06 92 LYS A C 1
ATOM 784 O O . LYS A 1 92 ? 6.563 6.844 -9.122 1.00 77.06 92 LYS A O 1
ATOM 789 N N . TYR A 1 93 ? 7.538 8.824 -8.702 1.00 69.12 93 TYR A N 1
ATOM 790 C CA . TYR A 1 93 ? 8.818 8.263 -8.219 1.00 69.12 93 TYR A CA 1
ATOM 791 C C . TYR A 1 93 ? 8.657 7.224 -7.089 1.00 69.12 93 TYR A C 1
ATOM 793 O O . TYR A 1 93 ? 9.418 6.261 -7.023 1.00 69.12 93 TYR A O 1
ATOM 801 N N . ASN A 1 94 ? 7.620 7.369 -6.257 1.00 69.31 94 ASN A N 1
ATOM 802 C CA . ASN A 1 94 ? 7.348 6.482 -5.118 1.00 69.31 94 ASN A CA 1
ATOM 803 C C . ASN A 1 94 ? 6.442 5.283 -5.453 1.00 69.31 94 ASN A C 1
ATOM 805 O O . ASN A 1 94 ? 6.121 4.494 -4.571 1.00 69.31 94 ASN A O 1
ATOM 809 N N . SER A 1 95 ? 6.008 5.149 -6.706 1.00 85.12 95 SER A N 1
ATOM 810 C CA . SER A 1 95 ? 5.252 3.981 -7.179 1.00 85.12 95 SER A CA 1
ATOM 811 C C . SER A 1 95 ? 6.170 3.015 -7.928 1.00 85.12 95 SER A C 1
ATOM 813 O O . SER A 1 95 ? 7.311 3.351 -8.254 1.00 85.12 95 SER A O 1
ATOM 815 N N . ALA A 1 96 ? 5.676 1.817 -8.227 1.00 90.00 96 ALA A N 1
ATOM 816 C CA . ALA A 1 96 ? 6.412 0.818 -8.992 1.00 90.00 96 ALA A CA 1
ATOM 817 C C . ALA A 1 96 ? 5.516 0.167 -10.048 1.00 90.00 96 ALA A C 1
ATOM 819 O O . ALA A 1 96 ? 4.297 0.089 -9.882 1.00 90.00 96 ALA A O 1
ATOM 820 N N . TYR A 1 97 ? 6.145 -0.327 -11.113 1.00 92.94 97 TYR A N 1
ATOM 821 C CA . TYR A 1 97 ? 5.513 -1.277 -12.014 1.00 92.94 97 TYR A CA 1
ATOM 822 C C . TYR A 1 97 ? 5.331 -2.601 -11.282 1.00 92.94 97 TYR A C 1
ATOM 824 O O . TYR A 1 97 ? 6.290 -3.113 -10.699 1.00 92.94 97 TYR A O 1
ATOM 832 N N . VAL A 1 98 ? 4.126 -3.163 -11.337 1.00 93.56 98 VAL A N 1
ATOM 833 C CA . VAL A 1 98 ? 3.836 -4.474 -10.752 1.00 93.56 98 VAL A CA 1
ATOM 834 C C . VAL A 1 98 ? 3.282 -5.399 -11.820 1.00 93.56 98 VAL A C 1
ATOM 836 O O . VAL A 1 98 ? 2.247 -5.120 -12.431 1.00 93.56 98 VAL A O 1
ATOM 839 N N . TYR A 1 99 ? 3.989 -6.504 -12.026 1.00 92.88 99 TYR A N 1
ATOM 840 C CA . TYR A 1 99 ? 3.638 -7.559 -12.966 1.00 92.88 99 TYR A CA 1
ATOM 841 C C . TYR A 1 99 ? 3.172 -8.788 -12.210 1.00 92.88 99 TYR A C 1
ATOM 843 O O . TYR A 1 99 ? 3.755 -9.127 -11.181 1.00 92.88 99 TYR A O 1
ATOM 851 N N . PHE A 1 100 ? 2.162 -9.468 -12.742 1.00 91.88 100 PHE A N 1
ATOM 852 C CA . PHE A 1 100 ? 1.594 -10.669 -12.152 1.00 91.88 100 PHE A CA 1
ATOM 853 C C . PHE A 1 100 ? 1.224 -11.671 -13.246 1.00 91.88 100 PHE A C 1
ATOM 855 O O . PHE A 1 100 ? 0.447 -11.352 -14.144 1.00 91.88 100 PHE A O 1
ATOM 862 N N . ASN A 1 101 ? 1.781 -12.881 -13.189 1.00 89.62 101 ASN A N 1
ATOM 863 C CA . ASN A 1 101 ? 1.641 -13.859 -14.276 1.00 89.62 101 ASN A CA 1
ATOM 864 C C . ASN A 1 101 ? 0.543 -14.911 -14.066 1.00 89.62 101 ASN A C 1
ATOM 866 O O . ASN A 1 101 ? 0.265 -15.705 -14.970 1.00 89.62 101 ASN A O 1
ATOM 870 N N . LYS A 1 102 ? -0.092 -14.928 -12.892 1.00 88.38 102 LYS A N 1
ATOM 871 C CA . LYS A 1 102 ? -1.224 -15.814 -12.599 1.00 88.38 102 LYS A CA 1
ATOM 872 C C . LYS A 1 102 ? -2.556 -15.115 -12.869 1.00 88.38 102 LYS A C 1
ATOM 874 O O . LYS A 1 102 ? -2.637 -13.901 -13.026 1.00 88.38 102 LYS A O 1
ATOM 879 N N . LYS A 1 103 ? -3.629 -15.905 -12.928 1.00 88.38 103 LYS A N 1
ATOM 880 C CA . LYS A 1 103 ? -4.994 -15.382 -13.051 1.00 88.38 103 LYS A CA 1
ATOM 881 C C . LYS A 1 103 ? -5.473 -14.818 -11.712 1.00 88.38 103 LYS A C 1
ATOM 883 O O . LYS A 1 103 ? -5.207 -15.409 -10.668 1.00 88.38 103 LYS A O 1
ATOM 888 N N . PHE A 1 104 ? -6.235 -13.730 -11.776 1.00 91.56 104 PHE A N 1
ATOM 889 C CA . PHE A 1 104 ? -6.952 -13.173 -10.633 1.00 91.56 104 PHE A CA 1
ATOM 890 C C . PHE A 1 104 ? -8.392 -13.685 -10.588 1.00 91.56 104 PHE A C 1
ATOM 892 O O . PHE A 1 104 ? -9.081 -13.740 -11.608 1.00 91.56 104 PHE A O 1
ATOM 899 N N . TYR A 1 105 ? -8.863 -13.995 -9.387 1.00 91.31 105 TYR A N 1
ATOM 900 C CA . TYR A 1 105 ? -10.279 -13.954 -9.056 1.00 91.31 105 TYR A CA 1
ATOM 901 C C . TYR A 1 105 ? -10.717 -12.493 -8.960 1.00 91.31 105 TYR A C 1
ATOM 903 O O . TYR A 1 105 ? -9.964 -11.652 -8.471 1.00 91.31 105 TYR A O 1
ATOM 911 N N . LYS A 1 106 ? -11.934 -12.195 -9.417 1.00 91.31 106 LYS A N 1
ATOM 912 C CA . LYS A 1 106 ? -12.501 -10.845 -9.423 1.00 91.31 106 LYS A CA 1
ATOM 913 C C . LYS A 1 106 ? -13.772 -10.806 -8.588 1.00 91.31 106 LYS A C 1
ATOM 915 O O . LYS A 1 106 ? -14.631 -11.671 -8.737 1.00 91.31 106 LYS A O 1
ATOM 920 N N . TYR A 1 107 ? -13.917 -9.750 -7.799 1.00 84.94 107 TYR A N 1
ATOM 921 C CA . TYR A 1 107 ? -15.159 -9.388 -7.134 1.00 84.94 107 TYR A CA 1
ATOM 922 C C . TYR A 1 107 ? -15.287 -7.862 -7.068 1.00 84.94 107 TYR A C 1
ATOM 924 O O . TYR A 1 107 ? -14.458 -7.192 -6.461 1.00 84.94 107 TYR A O 1
ATOM 932 N N . LYS A 1 108 ? -16.314 -7.294 -7.716 1.00 86.69 108 LYS A N 1
ATOM 933 C CA . LYS A 1 108 ? -16.463 -5.836 -7.904 1.00 86.69 108 LYS A CA 1
ATOM 934 C C . LYS A 1 108 ? -15.180 -5.219 -8.500 1.00 86.69 108 LYS A C 1
ATOM 936 O O . LYS A 1 108 ? -14.773 -5.604 -9.599 1.00 86.69 108 LYS A O 1
ATOM 941 N N . ASN A 1 109 ? -14.559 -4.285 -7.783 1.00 88.12 109 ASN A N 1
ATOM 942 C CA . ASN A 1 109 ? -13.294 -3.620 -8.092 1.00 88.12 109 ASN A CA 1
ATOM 943 C C . ASN A 1 109 ? -12.086 -4.258 -7.372 1.00 88.12 109 ASN A C 1
ATOM 945 O O . ASN A 1 109 ? -10.995 -3.698 -7.394 1.00 88.12 109 ASN A O 1
ATOM 949 N N . PHE A 1 110 ? -12.259 -5.427 -6.755 1.00 90.88 110 PHE A N 1
ATOM 950 C CA . PHE A 1 110 ? -11.207 -6.168 -6.068 1.00 90.88 110 PHE A CA 1
ATOM 951 C C . PHE A 1 110 ? -10.757 -7.376 -6.887 1.00 90.88 110 PHE A C 1
ATOM 953 O O . PHE A 1 110 ? -11.572 -8.124 -7.438 1.00 90.88 110 PHE A O 1
ATOM 960 N N . TYR A 1 111 ? -9.448 -7.585 -6.935 1.00 94.38 111 TYR A N 1
ATOM 961 C CA . TYR A 1 111 ? -8.808 -8.690 -7.635 1.00 94.38 111 TYR A CA 1
ATOM 962 C C . TYR A 1 111 ? -7.876 -9.411 -6.670 1.00 94.38 111 TYR A C 1
ATOM 964 O O . TYR A 1 111 ? -7.114 -8.759 -5.963 1.00 94.38 111 TYR A O 1
ATOM 972 N N . SER A 1 112 ? -7.911 -10.743 -6.631 1.00 94.50 112 SER A N 1
ATOM 973 C CA . SER A 1 112 ? -6.976 -11.514 -5.806 1.00 94.50 112 SER A CA 1
ATOM 974 C C . SER A 1 112 ? -6.585 -12.856 -6.412 1.00 94.50 112 SER A C 1
ATOM 976 O O . SER A 1 112 ? -7.352 -13.463 -7.150 1.00 94.50 112 SER A O 1
ATOM 978 N N . ASP A 1 113 ? -5.383 -13.334 -6.108 1.00 93.38 113 ASP A N 1
ATOM 979 C CA . ASP A 1 113 ? -4.897 -14.657 -6.500 1.00 93.38 113 ASP A CA 1
ATOM 980 C C . ASP A 1 113 ? -5.399 -15.783 -5.573 1.00 93.38 113 ASP A C 1
ATOM 982 O O . ASP A 1 113 ? -5.223 -16.968 -5.874 1.00 93.38 113 ASP A O 1
ATOM 986 N N . LYS A 1 114 ? -6.086 -15.438 -4.474 1.00 93.50 114 LYS A N 1
ATOM 987 C CA . LYS A 1 114 ? -6.728 -16.387 -3.555 1.00 93.50 114 LYS A CA 1
ATOM 988 C C . LYS A 1 114 ? -8.200 -16.039 -3.328 1.00 93.50 114 LYS A C 1
ATOM 990 O O . LYS A 1 114 ? -8.554 -14.901 -3.046 1.00 93.50 114 LYS A O 1
ATOM 995 N N . LYS A 1 115 ? -9.075 -17.052 -3.356 1.00 90.69 115 LYS A N 1
ATOM 996 C CA . LYS A 1 115 ? -10.516 -16.871 -3.088 1.00 90.69 115 LYS A CA 1
ATOM 997 C C . LYS A 1 115 ? -10.812 -16.411 -1.657 1.00 90.69 115 LYS A C 1
ATOM 999 O O . LYS A 1 115 ? -11.703 -15.593 -1.463 1.00 90.69 115 LYS A O 1
ATOM 1004 N N . TRP A 1 116 ? -10.076 -16.920 -0.665 1.00 90.81 116 TRP A N 1
ATOM 1005 C CA . TRP A 1 116 ? -10.325 -16.583 0.742 1.00 90.81 116 TRP A CA 1
ATOM 1006 C C . TRP A 1 116 ? -10.100 -15.091 1.027 1.00 90.81 116 TRP A C 1
ATOM 1008 O O . TRP A 1 116 ? -10.830 -14.516 1.829 1.00 90.81 116 TRP A O 1
ATOM 1018 N N . ILE A 1 117 ? -9.172 -14.445 0.311 1.00 93.69 117 ILE A N 1
ATOM 1019 C CA . ILE A 1 117 ? -8.928 -13.002 0.422 1.00 93.69 117 ILE A CA 1
ATOM 1020 C C . ILE A 1 117 ? -10.196 -12.222 0.057 1.00 93.69 117 ILE A C 1
ATOM 1022 O O . ILE A 1 117 ? -10.590 -11.325 0.796 1.00 93.69 117 ILE A O 1
ATOM 1026 N N . LEU A 1 118 ? -10.893 -12.608 -1.020 1.00 87.75 118 LEU A N 1
ATOM 1027 C CA . LEU A 1 118 ? -12.131 -11.938 -1.439 1.00 87.75 118 LEU A CA 1
ATOM 1028 C C . LEU A 1 118 ? -13.221 -12.008 -0.359 1.00 87.75 118 LEU A C 1
ATOM 1030 O O . LEU A 1 118 ? -13.864 -11.000 -0.084 1.00 87.75 118 LEU A O 1
ATOM 1034 N N . SER A 1 119 ? -13.371 -13.156 0.312 1.00 85.56 119 SER A N 1
ATOM 1035 C CA . SER A 1 119 ? -14.340 -13.292 1.413 1.00 85.56 119 SER A CA 1
ATOM 1036 C C . SER A 1 119 ? -14.017 -12.397 2.617 1.00 85.56 119 SER A C 1
ATOM 1038 O O . SER A 1 119 ? -14.916 -11.915 3.302 1.00 85.56 119 SER A O 1
ATOM 1040 N N . THR A 1 120 ? -12.732 -12.132 2.869 1.00 89.19 120 THR A N 1
ATOM 1041 C CA . THR A 1 120 ? -12.297 -11.232 3.944 1.00 89.19 120 THR A CA 1
ATOM 1042 C C . THR A 1 120 ? -12.494 -9.765 3.566 1.00 89.19 120 THR A C 1
ATOM 1044 O O . THR A 1 120 ? -12.927 -8.974 4.406 1.00 89.19 120 THR A O 1
ATOM 1047 N N . VAL A 1 121 ? -12.261 -9.413 2.298 1.00 86.12 121 VAL A N 1
ATOM 1048 C CA . VAL A 1 121 ? -12.506 -8.063 1.773 1.00 86.12 121 VAL A CA 1
ATOM 1049 C C . VAL A 1 121 ? -13.964 -7.641 1.961 1.00 86.12 121 VAL A C 1
ATOM 1051 O O . VAL A 1 121 ? -14.199 -6.485 2.299 1.00 86.12 121 VAL A O 1
ATOM 1054 N N . ASP A 1 122 ? -14.943 -8.540 1.821 1.00 81.88 122 ASP A N 1
ATOM 1055 C CA . ASP A 1 122 ? -16.353 -8.212 2.089 1.00 81.88 122 ASP A CA 1
ATOM 1056 C C . ASP A 1 122 ? -16.596 -7.790 3.549 1.00 81.88 122 ASP A C 1
ATOM 1058 O O . ASP A 1 122 ? -17.250 -6.775 3.806 1.00 81.88 122 ASP A O 1
ATOM 1062 N N . SER A 1 123 ? -16.034 -8.524 4.517 1.00 84.38 123 SER A N 1
ATOM 1063 C CA . SER A 1 123 ? -16.164 -8.188 5.945 1.00 84.38 123 SER A CA 1
ATOM 1064 C C . SER A 1 123 ? -15.519 -6.836 6.267 1.00 84.38 123 SER A C 1
ATOM 1066 O O . SER A 1 123 ? -16.124 -5.995 6.936 1.00 84.38 123 SER A O 1
ATOM 1068 N N . ILE A 1 124 ? -14.329 -6.577 5.720 1.00 87.50 124 ILE A N 1
ATOM 1069 C CA . ILE A 1 124 ? -13.611 -5.310 5.917 1.00 87.50 124 ILE A CA 1
ATOM 1070 C C . ILE A 1 124 ? -14.338 -4.153 5.233 1.00 87.50 124 ILE A C 1
ATOM 1072 O O . ILE A 1 124 ? -14.533 -3.107 5.845 1.00 87.50 124 ILE A O 1
ATOM 1076 N N . SER A 1 125 ? -14.814 -4.346 4.001 1.00 83.62 125 SER A N 1
ATOM 1077 C CA . SER A 1 125 ? -15.576 -3.328 3.264 1.00 83.62 125 SER A CA 1
ATOM 1078 C C . SER A 1 125 ? -16.825 -2.898 4.031 1.00 83.62 125 SER A C 1
ATOM 1080 O O . SER A 1 125 ? -17.213 -1.735 3.981 1.00 83.62 125 SER A O 1
ATOM 1082 N N . ASN A 1 126 ? -17.445 -3.814 4.779 1.00 81.94 126 ASN A N 1
ATOM 1083 C CA . ASN A 1 126 ? -18.579 -3.491 5.638 1.00 81.94 126 ASN A CA 1
ATOM 1084 C C . ASN A 1 126 ? -18.185 -2.653 6.864 1.00 81.94 126 ASN A C 1
ATOM 1086 O O . ASN A 1 126 ? -18.977 -1.810 7.281 1.00 81.94 126 ASN A O 1
ATOM 1090 N N . ILE A 1 127 ? -16.992 -2.857 7.435 1.00 84.19 127 ILE A N 1
ATOM 1091 C CA . ILE A 1 127 ? -16.450 -2.011 8.516 1.00 84.19 127 ILE A CA 1
ATOM 1092 C C . ILE A 1 127 ? -16.123 -0.613 7.970 1.00 84.19 127 ILE A C 1
ATOM 1094 O O . ILE A 1 127 ? -16.536 0.390 8.546 1.00 84.19 127 ILE A O 1
ATOM 1098 N N . LEU A 1 128 ? -15.464 -0.546 6.812 1.00 85.44 128 LEU A N 1
ATOM 1099 C CA . LEU A 1 128 ? -14.987 0.698 6.197 1.00 85.44 128 LEU A CA 1
ATOM 1100 C C . LEU A 1 128 ? -16.029 1.394 5.307 1.00 85.44 128 LEU A C 1
ATOM 1102 O O . LEU A 1 128 ? -15.735 2.417 4.691 1.00 85.44 128 LEU A O 1
ATOM 1106 N N . LYS A 1 129 ? -17.266 0.887 5.241 1.00 80.44 129 LYS A N 1
ATOM 1107 C CA . LYS A 1 129 ? -18.343 1.381 4.360 1.00 80.44 129 LYS A CA 1
ATOM 1108 C C . LYS A 1 129 ? -18.525 2.904 4.417 1.00 80.44 129 LYS A C 1
ATOM 1110 O O . LYS A 1 129 ? -18.800 3.532 3.395 1.00 80.44 129 LYS A O 1
ATOM 1115 N N . LYS A 1 130 ? -18.390 3.502 5.607 1.00 81.06 130 LYS A N 1
ATOM 1116 C CA . LYS A 1 130 ? -18.558 4.950 5.839 1.00 81.06 130 LYS A CA 1
ATOM 1117 C C . LYS A 1 130 ? -17.421 5.811 5.250 1.00 81.06 130 LYS A C 1
ATOM 1119 O O . LYS A 1 130 ? -17.585 7.029 5.156 1.00 81.06 130 LYS A O 1
ATOM 1124 N N . LEU A 1 131 ? -16.299 5.211 4.840 1.00 81.94 131 LEU A N 1
ATOM 1125 C CA . LEU A 1 131 ? -15.142 5.904 4.252 1.00 81.94 131 LEU A CA 1
ATOM 1126 C C . LEU A 1 131 ? -15.236 6.090 2.735 1.00 81.94 131 LEU A C 1
ATOM 1128 O O . LEU A 1 131 ? -14.392 6.786 2.179 1.00 81.94 131 LEU A O 1
ATOM 1132 N N . SER A 1 132 ? -16.275 5.537 2.092 1.00 77.12 132 SER A N 1
ATOM 1133 C CA . SER A 1 132 ? -16.502 5.390 0.637 1.00 77.12 132 SER A CA 1
ATOM 1134 C C . SER A 1 132 ? -16.024 4.062 0.049 1.00 77.12 132 SER A C 1
ATOM 1136 O O . SER A 1 132 ? -15.122 3.417 0.569 1.00 77.12 132 SER A O 1
ATOM 1138 N N . ILE A 1 133 ? -16.646 3.639 -1.054 1.00 79.31 133 ILE A N 1
ATOM 1139 C CA . ILE A 1 133 ? -16.224 2.460 -1.819 1.00 79.31 133 ILE A CA 1
ATOM 1140 C C . ILE A 1 133 ? -15.042 2.870 -2.709 1.00 79.31 133 ILE A C 1
ATOM 1142 O O . ILE A 1 133 ? -15.123 3.922 -3.351 1.00 79.31 133 ILE A O 1
ATOM 1146 N N . PRO A 1 134 ? -13.964 2.071 -2.798 1.00 84.06 134 PRO A N 1
ATOM 1147 C CA . PRO A 1 134 ? -12.851 2.404 -3.671 1.00 84.06 134 PRO A CA 1
ATOM 1148 C C . PRO A 1 134 ? -13.310 2.501 -5.126 1.00 84.06 134 PRO A C 1
ATOM 1150 O O . PRO A 1 134 ? -14.034 1.644 -5.628 1.00 84.06 134 PRO A O 1
ATOM 1153 N N . THR A 1 135 ? -12.891 3.558 -5.813 1.00 84.31 135 THR A N 1
ATOM 1154 C CA . THR A 1 135 ? -13.262 3.813 -7.214 1.00 84.31 135 THR A CA 1
ATOM 1155 C C . THR A 1 135 ? -12.269 3.196 -8.193 1.00 84.31 135 THR A C 1
ATOM 1157 O O . THR A 1 135 ? -12.545 3.096 -9.386 1.00 84.31 135 THR A O 1
ATOM 1160 N N . GLN A 1 136 ? -11.111 2.768 -7.690 1.00 87.69 136 GLN A N 1
ATOM 1161 C CA . GLN A 1 136 ? -10.045 2.145 -8.462 1.00 87.69 136 GLN A CA 1
ATOM 1162 C C . GLN A 1 136 ? -10.039 0.628 -8.251 1.00 87.69 136 GLN A C 1
ATOM 1164 O O . GLN A 1 136 ? -10.529 0.119 -7.238 1.00 87.69 136 GLN A O 1
ATOM 1169 N N . ASN A 1 137 ? -9.468 -0.094 -9.218 1.00 91.62 137 ASN A N 1
ATOM 1170 C CA . ASN A 1 137 ? -9.214 -1.523 -9.068 1.00 91.62 137 ASN A CA 1
ATOM 1171 C C . ASN A 1 137 ? -8.126 -1.734 -8.012 1.00 91.62 137 ASN A C 1
ATOM 1173 O O . ASN A 1 137 ? -7.032 -1.193 -8.166 1.00 91.62 137 ASN A O 1
ATOM 1177 N N . LEU A 1 138 ? -8.420 -2.530 -6.986 1.00 92.75 138 LEU A N 1
ATOM 1178 C CA . LEU A 1 138 ? -7.483 -2.913 -5.933 1.00 92.75 138 LEU A CA 1
ATOM 1179 C C . LEU A 1 138 ? -7.058 -4.368 -6.125 1.00 92.75 138 LEU A C 1
ATOM 1181 O O . LEU A 1 138 ? -7.898 -5.247 -6.336 1.00 92.75 138 LEU A O 1
ATOM 1185 N N . PHE A 1 139 ? -5.756 -4.622 -6.051 1.00 94.81 139 PHE A N 1
ATOM 1186 C CA . PHE A 1 139 ? -5.168 -5.940 -6.268 1.00 94.81 139 PHE A CA 1
ATOM 1187 C C . PHE A 1 139 ? -4.568 -6.461 -4.967 1.00 94.81 139 PHE A C 1
ATOM 1189 O O . PHE A 1 139 ? -3.565 -5.936 -4.499 1.00 94.81 139 PHE A O 1
ATOM 1196 N N . PHE A 1 140 ? -5.148 -7.521 -4.415 1.00 94.38 140 PHE A N 1
ATOM 1197 C CA . PHE A 1 140 ? -4.645 -8.211 -3.234 1.00 94.38 140 PHE A CA 1
ATOM 1198 C C . PHE A 1 140 ? -3.898 -9.478 -3.642 1.00 94.38 140 PHE A C 1
ATOM 1200 O O . PHE A 1 140 ? -4.505 -10.449 -4.100 1.00 94.38 140 PHE A O 1
ATOM 1207 N N . VAL A 1 141 ? -2.582 -9.472 -3.472 1.00 93.62 141 VAL A N 1
ATOM 1208 C CA . VAL A 1 141 ? -1.696 -10.581 -3.828 1.00 93.62 141 VAL A CA 1
ATOM 1209 C C . VAL A 1 141 ? -1.247 -11.297 -2.561 1.00 93.62 141 VAL A C 1
ATOM 1211 O O . VAL A 1 141 ? -0.648 -10.694 -1.675 1.00 93.62 141 VAL A O 1
ATOM 1214 N N . TYR A 1 142 ? -1.504 -12.597 -2.475 1.00 93.00 142 TYR A N 1
ATOM 1215 C CA . TYR A 1 142 ? -1.004 -13.407 -1.378 1.00 93.00 142 TYR A CA 1
ATOM 1216 C C . TYR A 1 142 ? 0.525 -13.513 -1.413 1.00 93.00 142 TYR A C 1
ATOM 1218 O O . TYR A 1 142 ? 1.130 -13.782 -2.455 1.00 93.00 142 TYR A O 1
ATOM 1226 N N . THR A 1 143 ? 1.150 -13.356 -0.251 1.00 88.62 143 THR A N 1
ATOM 1227 C CA . THR A 1 143 ? 2.579 -13.594 -0.042 1.00 88.62 143 THR A CA 1
ATOM 1228 C C . THR A 1 143 ? 2.795 -14.419 1.221 1.00 88.62 143 THR A C 1
ATOM 1230 O O . THR A 1 143 ? 2.060 -14.278 2.193 1.00 88.62 143 THR A O 1
ATOM 1233 N N . GLU A 1 144 ? 3.800 -15.293 1.209 1.00 85.25 144 GLU A N 1
ATOM 1234 C CA . GLU A 1 144 ? 4.158 -16.136 2.362 1.00 85.25 144 GLU A CA 1
ATOM 1235 C C . GLU A 1 144 ? 4.970 -15.368 3.415 1.00 85.25 144 GLU A C 1
ATOM 1237 O O . GLU A 1 144 ? 5.049 -15.791 4.562 1.00 85.25 144 GLU A O 1
ATOM 1242 N N . ASN A 1 145 ? 5.564 -14.235 3.030 1.00 82.56 145 ASN A N 1
ATOM 1243 C CA . ASN A 1 145 ? 6.473 -13.473 3.879 1.00 82.56 145 ASN A CA 1
ATOM 1244 C C . ASN A 1 145 ? 5.714 -12.451 4.735 1.00 82.56 145 ASN A C 1
ATOM 1246 O O . ASN A 1 145 ? 4.950 -12.794 5.630 1.00 82.56 145 ASN A O 1
ATOM 1250 N N . ARG A 1 146 ? 5.928 -11.164 4.459 1.00 84.94 146 ARG A N 1
ATOM 1251 C CA . ARG A 1 146 ? 5.286 -10.045 5.144 1.00 84.94 146 ARG A CA 1
ATOM 1252 C C . ARG A 1 146 ? 4.301 -9.356 4.218 1.00 84.94 146 ARG A C 1
ATOM 1254 O O . ARG A 1 146 ? 4.559 -9.271 3.015 1.00 84.94 146 ARG A O 1
ATOM 1261 N N . SER A 1 147 ? 3.246 -8.815 4.802 1.00 90.12 147 SER A N 1
ATOM 1262 C CA . SER A 1 147 ? 2.339 -7.902 4.119 1.00 90.12 147 SER A CA 1
ATOM 1263 C C . SER A 1 147 ? 3.026 -6.555 3.859 1.00 90.12 147 SER A C 1
ATOM 1265 O O . SER A 1 147 ? 3.942 -6.166 4.594 1.00 90.12 147 SER A O 1
ATOM 1267 N N . PHE A 1 148 ? 2.690 -5.927 2.735 1.00 88.25 148 PHE A N 1
ATOM 1268 C CA . PHE A 1 148 ? 3.124 -4.577 2.379 1.00 88.25 148 PHE A CA 1
ATOM 1269 C C . PHE A 1 148 ? 2.297 -4.023 1.216 1.00 88.25 148 PHE A C 1
ATOM 1271 O O . PHE A 1 148 ? 1.885 -4.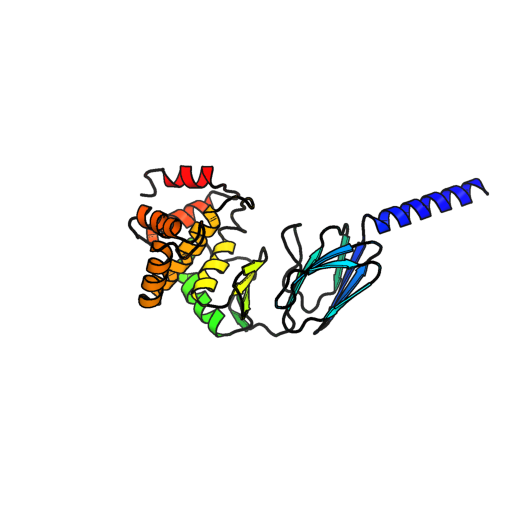750 0.308 1.00 88.25 148 PHE A O 1
ATOM 1278 N N . HIS A 1 149 ? 2.171 -2.703 1.161 1.00 88.50 149 HIS A N 1
ATOM 1279 C CA . HIS A 1 149 ? 1.511 -1.994 0.071 1.00 88.50 149 HIS A CA 1
ATOM 1280 C C . HIS A 1 149 ? 2.498 -1.440 -0.962 1.00 88.50 149 HIS A C 1
ATOM 1282 O O . HIS A 1 149 ? 3.566 -0.917 -0.640 1.00 88.50 149 HIS A O 1
ATOM 1288 N N . ILE A 1 150 ? 2.118 -1.521 -2.238 1.00 88.25 150 ILE A N 1
ATOM 1289 C CA . ILE A 1 150 ? 2.748 -0.804 -3.345 1.00 88.25 150 ILE A CA 1
ATOM 1290 C C . ILE A 1 150 ? 1.740 0.188 -3.918 1.00 88.25 150 ILE A C 1
ATOM 1292 O O . ILE A 1 150 ? 0.844 -0.161 -4.693 1.00 88.25 150 ILE A O 1
ATOM 1296 N N . ASN A 1 151 ? 1.966 1.456 -3.589 1.00 83.44 151 ASN A N 1
ATOM 1297 C CA . ASN A 1 151 ? 1.168 2.581 -4.052 1.00 83.44 151 ASN A CA 1
ATOM 1298 C C . ASN A 1 151 ? 0.943 2.591 -5.579 1.00 83.44 151 ASN A C 1
ATOM 1300 O O . ASN A 1 151 ? 1.919 2.451 -6.327 1.00 83.44 151 ASN A O 1
ATOM 1304 N N . PRO A 1 152 ? -0.280 2.897 -6.055 1.00 79.12 152 PRO A N 1
ATOM 1305 C CA . PRO A 1 152 ? -1.469 3.205 -5.246 1.00 79.12 152 PRO A CA 1
ATOM 1306 C C . PRO A 1 152 ? -2.331 1.987 -4.838 1.00 79.12 152 PRO A C 1
ATOM 1308 O O . PRO A 1 152 ? -3.024 2.066 -3.825 1.00 79.12 152 PRO A O 1
ATOM 1311 N N . ASN A 1 153 ? -2.302 0.870 -5.576 1.00 90.75 153 ASN A N 1
ATOM 1312 C CA . ASN A 1 153 ? -3.437 -0.069 -5.609 1.00 90.75 153 ASN A CA 1
ATOM 1313 C C . ASN A 1 153 ? -3.084 -1.558 -5.465 1.00 90.75 153 ASN A C 1
ATOM 1315 O O . ASN A 1 153 ? -3.966 -2.400 -5.653 1.00 90.75 153 ASN A O 1
ATOM 1319 N N . VAL A 1 154 ? -1.825 -1.911 -5.195 1.00 93.50 154 VAL A N 1
ATOM 1320 C CA . VAL A 1 154 ? -1.427 -3.317 -5.020 1.00 93.50 154 VAL A CA 1
ATOM 1321 C C . VAL A 1 154 ? -1.053 -3.576 -3.566 1.00 93.50 154 VAL A C 1
ATOM 1323 O O . VAL A 1 154 ? -0.121 -2.970 -3.048 1.00 93.50 154 VAL A O 1
ATOM 1326 N N . MET A 1 155 ? -1.755 -4.504 -2.927 1.00 93.75 155 MET A N 1
ATOM 1327 C CA . MET A 1 155 ? -1.583 -4.902 -1.535 1.00 93.75 155 MET A CA 1
ATOM 1328 C C . MET A 1 155 ? -1.072 -6.339 -1.487 1.00 93.75 155 MET A C 1
ATOM 1330 O O . MET A 1 155 ? -1.747 -7.258 -1.950 1.00 93.75 155 MET A O 1
ATOM 1334 N N . PHE A 1 156 ? 0.113 -6.549 -0.928 1.00 93.00 156 PHE A N 1
ATOM 1335 C CA . PHE A 1 156 ? 0.608 -7.883 -0.620 1.00 93.00 156 PHE A CA 1
ATOM 1336 C C . PHE A 1 156 ? 0.174 -8.246 0.792 1.00 93.00 156 PHE A C 1
ATOM 1338 O O . PHE A 1 156 ? 0.421 -7.479 1.716 1.00 93.00 156 PHE A O 1
ATOM 1345 N N . VAL A 1 157 ? -0.479 -9.394 0.958 1.00 94.56 157 VAL A N 1
ATOM 1346 C CA . VAL A 1 157 ? -1.090 -9.802 2.231 1.00 94.56 157 VAL A CA 1
ATOM 1347 C C . VAL A 1 157 ? -0.773 -11.256 2.557 1.00 94.56 157 VAL A C 1
ATOM 1349 O O . VAL A 1 157 ? -0.762 -12.107 1.667 1.00 94.56 157 VAL A O 1
ATOM 1352 N N . ASN A 1 158 ? -0.552 -11.560 3.833 1.00 92.69 158 ASN A N 1
ATOM 1353 C CA . ASN A 1 158 ? -0.331 -12.932 4.305 1.00 92.69 158 ASN A CA 1
ATOM 1354 C C . ASN A 1 158 ? -1.446 -13.445 5.243 1.00 92.69 158 ASN A C 1
ATOM 1356 O O . ASN A 1 158 ? -1.561 -14.653 5.449 1.00 92.69 158 ASN A O 1
ATOM 1360 N N . SER A 1 159 ? -2.294 -12.557 5.777 1.00 92.75 159 SER A N 1
ATOM 1361 C CA . SER A 1 159 ? -3.282 -12.874 6.813 1.00 92.75 159 SER A CA 1
ATOM 1362 C C . SER A 1 159 ? -4.556 -12.036 6.677 1.00 92.75 159 SER A C 1
ATOM 1364 O O . SER A 1 159 ? -4.592 -11.034 5.964 1.00 92.75 159 SER A O 1
ATOM 1366 N N . LYS A 1 160 ? -5.633 -12.440 7.366 1.00 92.62 160 LYS A N 1
ATOM 1367 C CA . LYS A 1 160 ? -6.923 -11.731 7.313 1.00 92.62 160 LYS A CA 1
ATOM 1368 C C . LYS A 1 160 ? -6.864 -10.333 7.932 1.00 92.62 160 LYS A C 1
ATOM 1370 O O . LYS A 1 160 ? -7.463 -9.418 7.376 1.00 92.62 160 LYS A O 1
ATOM 1375 N N . LYS A 1 161 ? -6.156 -10.167 9.057 1.00 92.94 161 LYS A N 1
ATOM 1376 C CA . LYS A 1 161 ? -6.000 -8.854 9.704 1.00 92.94 161 LYS A CA 1
ATOM 1377 C C . LYS A 1 161 ? -5.189 -7.898 8.827 1.00 92.94 161 LYS A C 1
ATOM 1379 O O . LYS A 1 161 ? -5.542 -6.731 8.722 1.00 92.94 161 LYS A O 1
ATOM 1384 N N . ASP A 1 162 ? -4.182 -8.413 8.121 1.00 93.69 162 ASP A N 1
ATOM 1385 C CA . ASP A 1 162 ? -3.342 -7.588 7.255 1.00 93.69 162 ASP A CA 1
ATOM 1386 C C . ASP A 1 162 ? -4.109 -7.103 6.023 1.00 93.69 162 ASP A C 1
ATOM 1388 O O . ASP A 1 162 ? -3.831 -6.024 5.519 1.00 93.69 162 ASP A O 1
ATOM 1392 N N . ILE A 1 163 ? -5.141 -7.826 5.568 1.00 94.50 163 ILE A N 1
ATOM 1393 C CA . ILE A 1 163 ? -6.048 -7.289 4.540 1.00 94.50 163 ILE A CA 1
ATOM 1394 C C . ILE A 1 163 ? -6.712 -6.003 5.041 1.00 94.50 163 ILE A C 1
ATOM 1396 O O . ILE A 1 163 ? -6.858 -5.072 4.256 1.00 94.50 163 ILE A O 1
ATOM 1400 N N . ALA A 1 164 ? -7.093 -5.918 6.322 1.00 94.31 164 ALA A N 1
ATOM 1401 C CA . ALA A 1 164 ? -7.700 -4.707 6.874 1.00 94.31 164 ALA A CA 1
ATOM 1402 C C . ALA A 1 164 ? -6.686 -3.560 6.925 1.00 94.31 164 ALA A C 1
ATOM 1404 O O . ALA A 1 164 ? -6.992 -2.472 6.443 1.00 94.31 164 ALA A O 1
ATOM 1405 N N . HIS A 1 165 ? -5.471 -3.839 7.407 1.00 94.94 165 HIS A N 1
ATOM 1406 C CA . HIS A 1 165 ? -4.364 -2.884 7.425 1.00 94.94 165 HIS A CA 1
ATOM 1407 C C . HIS A 1 165 ? -4.079 -2.312 6.025 1.00 94.94 165 HIS A C 1
ATOM 1409 O O . HIS A 1 165 ? -4.172 -1.108 5.789 1.00 94.94 165 HIS A O 1
ATOM 1415 N N . GLU A 1 166 ? -3.773 -3.194 5.071 1.00 93.31 166 GLU A N 1
ATOM 1416 C CA . GLU A 1 166 ? -3.320 -2.816 3.732 1.00 93.31 166 GLU A CA 1
ATOM 1417 C C . GLU A 1 166 ? -4.445 -2.196 2.897 1.00 93.31 166 GLU A C 1
ATOM 1419 O O . GLU A 1 166 ? -4.205 -1.332 2.052 1.00 93.31 166 GLU A O 1
ATOM 1424 N N . TYR A 1 167 ? -5.698 -2.595 3.136 1.00 92.69 167 TYR A N 1
ATOM 1425 C CA . TYR A 1 167 ? -6.843 -1.926 2.530 1.00 92.69 167 TYR A CA 1
ATOM 1426 C C . TYR A 1 167 ? -6.992 -0.503 3.099 1.00 92.69 167 TYR A C 1
ATOM 1428 O O . TYR A 1 167 ? -7.169 0.445 2.333 1.00 92.69 167 TYR A O 1
ATOM 1436 N N . SER A 1 168 ? -6.835 -0.290 4.405 1.00 93.81 168 SER A N 1
ATOM 1437 C CA . SER A 1 168 ? -6.943 1.054 4.983 1.00 93.81 168 SER A CA 1
ATOM 1438 C C . SER A 1 168 ? -5.952 2.067 4.386 1.00 93.81 168 SER A C 1
ATOM 1440 O O . SER A 1 168 ? -6.306 3.243 4.269 1.00 93.81 168 SER A O 1
ATOM 1442 N N . HIS A 1 169 ? -4.792 1.635 3.871 1.00 92.38 169 HIS A N 1
ATOM 1443 C CA . HIS A 1 169 ? -3.862 2.515 3.143 1.00 92.38 169 HIS A CA 1
ATOM 1444 C C . HIS A 1 169 ? -4.431 3.133 1.860 1.00 92.38 169 HIS A C 1
ATOM 1446 O O . HIS A 1 169 ? -3.971 4.192 1.419 1.00 92.38 169 HIS A O 1
ATOM 1452 N N . TYR A 1 170 ? -5.469 2.531 1.269 1.00 91.38 170 TYR A N 1
ATOM 1453 C CA . TYR A 1 170 ? -6.213 3.172 0.187 1.00 91.38 170 TYR A CA 1
ATOM 1454 C C . TYR A 1 170 ? -6.774 4.533 0.636 1.00 91.38 170 TYR A C 1
ATOM 1456 O O . TYR A 1 170 ? -6.694 5.514 -0.103 1.00 91.38 170 TYR A O 1
ATOM 1464 N N . TYR A 1 171 ? -7.288 4.627 1.863 1.00 92.06 171 TYR A N 1
ATOM 1465 C CA . TYR A 1 171 ? -7.797 5.880 2.421 1.00 92.06 171 TYR A CA 1
ATOM 1466 C C . TYR A 1 171 ? -6.665 6.713 3.046 1.00 92.06 171 TYR A C 1
ATOM 1468 O O . TYR A 1 171 ? -6.530 7.904 2.753 1.00 92.06 17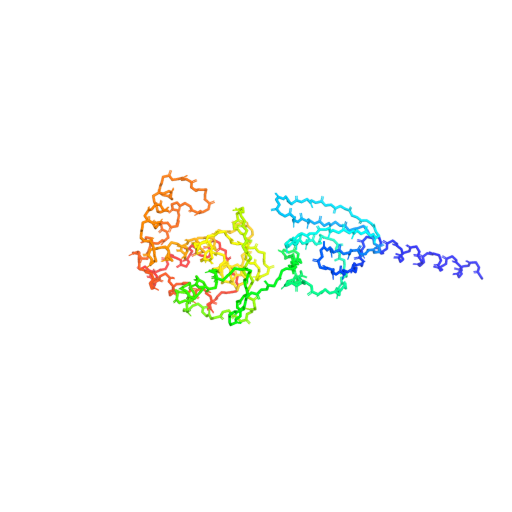1 TYR A O 1
ATOM 1476 N N . PHE A 1 172 ? -5.820 6.081 3.865 1.00 92.81 172 PHE A N 1
ATOM 1477 C CA . PHE A 1 172 ? -4.760 6.724 4.650 1.00 92.81 172 PHE A CA 1
ATOM 1478 C C . PHE A 1 172 ? -3.383 6.409 4.056 1.00 92.81 172 PHE A C 1
ATOM 1480 O O . PHE A 1 172 ? -2.708 5.459 4.450 1.00 92.81 172 PHE A O 1
ATOM 1487 N N . GLY A 1 173 ? -2.978 7.184 3.056 1.00 85.75 173 GLY A N 1
ATOM 1488 C CA . GLY A 1 173 ? -1.834 6.840 2.213 1.00 85.75 173 GLY A CA 1
ATOM 1489 C C . GLY A 1 173 ? -2.021 7.364 0.804 1.00 85.75 173 GLY A C 1
ATOM 1490 O O . GLY A 1 173 ? -1.241 8.184 0.317 1.00 85.75 173 GLY A O 1
ATOM 1491 N N . ASN A 1 174 ? -3.102 6.901 0.174 1.00 85.19 174 ASN A N 1
ATOM 1492 C CA . ASN A 1 174 ? -3.417 7.214 -1.214 1.00 85.19 174 ASN A CA 1
ATOM 1493 C C . ASN A 1 174 ? -4.420 8.376 -1.350 1.00 85.19 174 ASN A C 1
ATOM 1495 O O . ASN A 1 174 ? -4.098 9.372 -1.995 1.00 85.19 174 ASN A O 1
ATOM 1499 N N . LEU A 1 175 ? -5.606 8.306 -0.722 1.00 89.69 175 LEU A N 1
ATOM 1500 C CA . LEU A 1 175 ? -6.572 9.421 -0.776 1.00 89.69 175 LEU A CA 1
ATOM 1501 C C . LEU A 1 175 ? -6.123 10.639 0.045 1.00 89.69 175 LEU A C 1
ATOM 1503 O O . LEU A 1 175 ? -6.257 11.774 -0.415 1.00 89.69 175 LEU A O 1
ATOM 1507 N N . ILE A 1 176 ? -5.580 10.407 1.241 1.00 93.94 176 ILE A N 1
ATOM 1508 C CA . ILE A 1 176 ? -4.923 11.436 2.051 1.00 93.94 176 ILE A CA 1
ATOM 1509 C C . ILE A 1 176 ? -3.412 11.192 1.996 1.00 93.94 176 ILE A C 1
ATOM 1511 O O . ILE A 1 176 ? -2.908 10.250 2.608 1.00 93.94 176 ILE A O 1
ATOM 1515 N N . GLU A 1 177 ? -2.685 12.056 1.289 1.00 91.88 177 GLU A N 1
ATOM 1516 C CA . GLU A 1 177 ? -1.230 11.959 1.155 1.00 91.88 177 GLU A CA 1
ATOM 1517 C C . GLU A 1 177 ? -0.508 12.307 2.477 1.00 91.88 177 GLU A C 1
ATOM 1519 O O . GLU A 1 177 ? -0.935 13.181 3.241 1.00 91.88 177 GLU A O 1
ATOM 1524 N N . HIS A 1 178 ? 0.641 11.675 2.722 1.00 91.50 178 HIS A N 1
ATOM 1525 C CA . HIS A 1 178 ? 1.515 11.928 3.876 1.00 91.50 178 HIS A CA 1
ATOM 1526 C C . HIS A 1 178 ? 2.994 11.973 3.460 1.00 91.50 178 HIS A C 1
ATOM 1528 O O . HIS A 1 178 ? 3.356 11.637 2.330 1.00 91.50 178 HIS A O 1
ATOM 1534 N N . SER A 1 179 ? 3.870 12.420 4.363 1.00 90.06 179 SER A N 1
ATOM 1535 C CA . SER A 1 179 ? 5.318 12.282 4.187 1.00 90.06 179 SER A CA 1
ATOM 1536 C C . SER A 1 179 ? 5.819 10.944 4.738 1.00 90.06 179 SER A C 1
ATOM 1538 O O . SER A 1 179 ? 5.160 10.303 5.552 1.00 90.06 179 SER A O 1
ATOM 1540 N N . SER A 1 180 ? 7.032 10.540 4.356 1.00 85.12 180 SER A N 1
ATOM 1541 C CA . SER A 1 180 ? 7.667 9.309 4.855 1.00 85.12 180 SER A CA 1
ATOM 1542 C C . SER A 1 180 ? 8.034 9.342 6.345 1.00 85.12 180 SER A C 1
ATOM 1544 O O . SER A 1 180 ? 8.526 8.346 6.863 1.00 85.12 180 SER A O 1
ATOM 1546 N N . LYS A 1 181 ? 7.897 10.497 7.010 1.00 91.94 181 LYS A N 1
ATOM 1547 C CA . LYS A 1 181 ? 8.175 10.671 8.443 1.00 91.94 181 LYS A CA 1
ATOM 1548 C C . LYS A 1 181 ? 6.906 10.677 9.292 1.00 91.94 181 LYS A C 1
ATOM 1550 O O . LYS A 1 181 ? 7.012 10.558 10.506 1.00 91.94 181 LYS A O 1
ATOM 1555 N N . ASP A 1 182 ? 5.750 10.878 8.664 1.00 94.56 182 ASP A N 1
ATOM 1556 C CA . ASP A 1 182 ? 4.466 10.862 9.355 1.00 94.56 182 ASP A CA 1
ATOM 1557 C C . ASP A 1 182 ? 4.090 9.423 9.718 1.00 94.56 182 ASP A C 1
ATOM 1559 O O . ASP A 1 182 ? 4.481 8.486 9.029 1.00 94.56 182 ASP A O 1
ATOM 1563 N N . THR A 1 183 ? 3.314 9.249 10.781 1.00 95.88 183 THR A N 1
ATOM 1564 C CA . THR A 1 183 ? 2.921 7.936 11.317 1.00 95.88 183 THR A CA 1
ATOM 1565 C C . THR A 1 183 ? 1.427 7.812 11.597 1.00 95.88 183 THR A C 1
ATOM 1567 O O . THR A 1 183 ? 0.940 6.714 11.853 1.00 95.88 183 THR A O 1
ATOM 1570 N N . TRP A 1 184 ? 0.668 8.908 11.502 1.00 96.06 184 TRP A N 1
ATOM 1571 C CA . TRP A 1 184 ? -0.777 8.919 11.742 1.00 96.06 184 TRP A CA 1
ATOM 1572 C C . TRP A 1 184 ? -1.547 7.910 10.880 1.00 96.06 184 TRP A C 1
ATOM 1574 O O . TRP A 1 184 ? -2.517 7.323 11.349 1.00 96.06 184 TRP A O 1
ATOM 1584 N N . HIS A 1 185 ? -1.117 7.697 9.635 1.00 95.25 185 HIS A N 1
ATOM 1585 C CA . HIS A 1 185 ? -1.777 6.789 8.701 1.00 95.25 185 HIS A CA 1
ATOM 1586 C C . HIS A 1 185 ? -1.636 5.333 9.155 1.00 95.25 185 HIS A C 1
ATOM 1588 O O . HIS A 1 185 ? -2.634 4.623 9.205 1.00 95.25 185 HIS A O 1
ATOM 1594 N N . GLU A 1 186 ? -0.444 4.934 9.607 1.00 95.50 186 GLU A N 1
ATOM 1595 C CA . GLU A 1 186 ? -0.199 3.617 10.206 1.00 95.50 186 GLU A CA 1
ATOM 1596 C C . GLU A 1 186 ? -1.042 3.391 11.464 1.00 95.50 186 GLU A C 1
ATOM 1598 O O . GLU A 1 186 ? -1.542 2.292 11.690 1.00 95.50 186 GLU A O 1
ATOM 1603 N N . ILE A 1 187 ? -1.263 4.441 12.269 1.00 96.75 187 ILE A N 1
ATOM 1604 C CA . ILE A 1 187 ? -2.130 4.347 13.451 1.00 96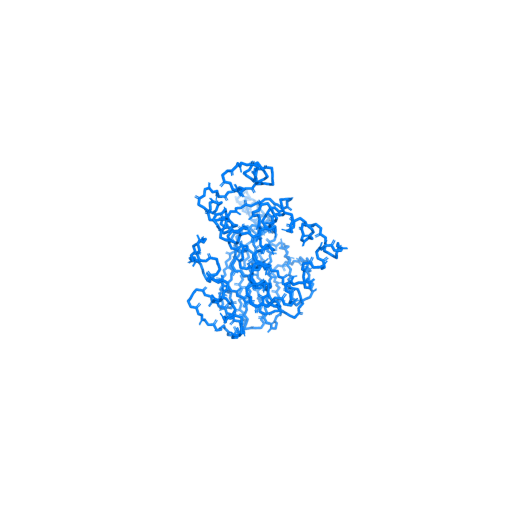.75 187 ILE A CA 1
ATOM 1605 C C . ILE A 1 187 ? -3.567 3.996 13.048 1.00 96.75 187 ILE A C 1
ATOM 1607 O O . ILE A 1 187 ? -4.185 3.142 13.685 1.00 96.75 187 ILE A O 1
ATOM 1611 N N . LEU A 1 188 ? -4.101 4.627 12.000 1.00 96.56 188 LEU A N 1
ATOM 1612 C CA . LEU A 1 188 ? -5.457 4.356 11.511 1.00 96.56 188 LEU A CA 1
ATOM 1613 C C . LEU A 1 188 ? -5.565 2.990 10.821 1.00 96.56 188 LEU A C 1
ATOM 1615 O O . LEU A 1 188 ? -6.519 2.251 11.066 1.00 96.56 188 LEU A O 1
ATOM 1619 N N . CYS A 1 189 ? -4.582 2.616 9.997 1.00 95.25 189 CYS A N 1
ATOM 1620 C CA . CYS A 1 189 ? -4.548 1.300 9.356 1.00 95.25 189 CYS A CA 1
ATOM 1621 C C . CYS A 1 189 ? -4.507 0.178 10.395 1.00 95.25 189 CYS A C 1
ATOM 1623 O O . CYS A 1 189 ? -5.325 -0.740 10.359 1.00 95.25 189 CYS A O 1
ATOM 1625 N N . GLU A 1 190 ? -3.634 0.302 11.393 1.00 96.50 190 GLU A N 1
ATOM 1626 C CA . GLU A 1 190 ? -3.513 -0.698 12.446 1.00 96.50 190 GLU A CA 1
ATOM 1627 C C . GLU A 1 190 ? -4.704 -0.700 13.411 1.00 96.50 190 GLU A C 1
ATOM 1629 O O . GLU A 1 190 ? -5.108 -1.755 13.907 1.00 96.50 190 GLU A O 1
ATOM 1634 N N . THR A 1 191 ? -5.329 0.459 13.636 1.00 96.12 191 THR A N 1
ATOM 1635 C CA . THR A 1 191 ? -6.604 0.522 14.358 1.00 96.12 191 THR A CA 1
ATOM 1636 C C . THR A 1 191 ? -7.660 -0.307 13.637 1.00 96.12 191 THR A C 1
ATOM 1638 O O . THR A 1 191 ? -8.302 -1.142 14.271 1.00 96.12 191 THR A O 1
ATOM 1641 N N . ASN A 1 192 ? -7.795 -0.158 12.318 1.00 95.31 192 ASN A N 1
ATOM 1642 C CA . ASN A 1 192 ? -8.764 -0.909 11.519 1.00 95.31 192 ASN A CA 1
ATOM 1643 C C . ASN A 1 192 ? -8.515 -2.426 11.522 1.00 95.31 192 ASN A C 1
ATOM 1645 O O . ASN A 1 192 ? -9.478 -3.198 11.566 1.00 95.31 192 ASN A O 1
ATOM 1649 N N . SER A 1 193 ? -7.257 -2.867 11.591 1.00 95.44 193 SER A N 1
ATOM 1650 C CA . SER A 1 193 ? -6.914 -4.275 11.846 1.00 95.44 193 SER A CA 1
ATOM 1651 C C . SER A 1 193 ? -7.470 -4.776 13.176 1.00 95.44 193 SER A C 1
ATOM 1653 O O . SER A 1 193 ? -8.079 -5.846 13.233 1.00 95.44 193 SER A O 1
ATOM 1655 N N . LEU A 1 194 ? -7.324 -3.991 14.250 1.00 95.44 194 LEU A N 1
ATOM 1656 C CA . LEU A 1 194 ? -7.886 -4.333 15.558 1.00 95.44 194 LEU A CA 1
ATOM 1657 C C . LEU A 1 194 ? -9.418 -4.297 15.571 1.00 95.44 194 LEU A C 1
ATOM 1659 O O . LEU A 1 194 ? -10.028 -5.159 16.204 1.00 95.44 194 LEU A O 1
ATOM 1663 N N . LEU A 1 195 ? -10.049 -3.345 14.871 1.00 93.88 195 LEU A N 1
ATOM 1664 C CA . LEU A 1 195 ? -11.510 -3.299 14.721 1.00 93.88 195 LEU A CA 1
ATOM 1665 C C . LEU A 1 195 ? -12.023 -4.573 14.041 1.00 93.88 195 LEU A C 1
ATOM 1667 O O . LEU A 1 195 ? -12.994 -5.183 14.498 1.00 93.88 195 LEU A O 1
ATOM 1671 N N . TYR A 1 196 ? -11.340 -4.995 12.972 1.00 94.38 196 TYR A N 1
ATOM 1672 C CA . TYR A 1 196 ? -11.643 -6.229 12.259 1.00 94.38 196 TYR A CA 1
ATOM 1673 C C . TYR A 1 196 ? -11.508 -7.454 13.166 1.00 94.38 196 TYR A C 1
ATOM 1675 O O . TYR A 1 196 ? -12.445 -8.256 13.234 1.00 94.38 196 TYR A O 1
ATOM 1683 N N . LEU A 1 197 ? -10.392 -7.586 13.891 1.00 94.75 197 LEU A N 1
ATOM 1684 C CA . LEU A 1 197 ? -10.182 -8.700 14.815 1.00 94.75 197 LEU A CA 1
ATOM 1685 C C . LEU A 1 197 ? -11.245 -8.717 15.909 1.00 94.75 197 LEU A C 1
ATOM 1687 O O . LEU A 1 197 ? -11.917 -9.725 16.070 1.00 94.75 197 LEU A O 1
ATOM 1691 N N . LYS A 1 198 ? -11.503 -7.599 16.597 1.00 93.00 198 LYS A N 1
ATOM 1692 C CA . LYS A 1 198 ? -12.498 -7.573 17.682 1.00 93.00 198 LYS A CA 1
ATOM 1693 C C . LYS A 1 198 ? -13.888 -8.007 17.207 1.00 93.00 198 LYS A C 1
ATOM 1695 O O . LYS A 1 198 ? -14.627 -8.630 17.962 1.00 93.00 198 LYS A O 1
ATOM 1700 N N . ARG A 1 199 ? -14.248 -7.688 15.958 1.00 91.56 199 ARG A N 1
ATOM 1701 C CA . ARG A 1 199 ? -15.538 -8.065 15.366 1.00 91.56 199 ARG A CA 1
ATOM 1702 C C . ARG A 1 199 ? -15.613 -9.534 14.939 1.00 91.56 199 ARG A C 1
ATOM 1704 O O . ARG A 1 199 ? -16.695 -10.107 15.001 1.00 91.56 199 ARG A O 1
ATOM 1711 N N . ASN A 1 200 ? -14.517 -10.117 14.451 1.00 92.31 200 ASN A N 1
ATOM 1712 C CA . ASN A 1 200 ? -14.543 -11.422 13.774 1.00 92.31 200 ASN A CA 1
ATOM 1713 C C . ASN A 1 200 ? -13.808 -12.539 14.536 1.00 92.31 200 ASN A C 1
ATOM 1715 O O . ASN A 1 200 ? -14.093 -13.709 14.307 1.00 92.31 200 ASN A O 1
ATOM 1719 N N . ASN A 1 201 ? -12.854 -12.197 15.400 1.00 94.12 201 ASN A N 1
ATOM 1720 C CA . ASN A 1 201 ? -12.058 -13.125 16.196 1.00 94.12 201 ASN A CA 1
ATOM 1721 C C . ASN A 1 201 ? -11.558 -12.449 17.491 1.00 94.12 201 ASN A C 1
ATOM 1723 O O . ASN A 1 201 ? -10.488 -11.834 17.531 1.00 94.12 201 ASN A O 1
ATOM 1727 N N . MET A 1 202 ? -12.348 -12.568 18.562 1.00 95.25 202 MET A N 1
ATOM 1728 C CA . MET A 1 202 ? -12.046 -11.934 19.850 1.00 95.25 202 MET A CA 1
ATOM 1729 C C . MET A 1 202 ? -10.767 -12.486 20.501 1.00 95.25 202 MET A C 1
ATOM 1731 O O . MET A 1 202 ? -10.051 -11.736 21.159 1.00 95.25 202 MET A O 1
ATOM 1735 N N . GLU A 1 203 ? -10.451 -13.766 20.301 1.00 96.81 203 GLU A N 1
ATOM 1736 C CA . GLU A 1 203 ? -9.231 -14.381 20.836 1.00 96.81 203 GLU A CA 1
ATOM 1737 C C . GLU A 1 203 ? -7.978 -13.769 20.195 1.00 96.81 203 GLU A C 1
ATOM 1739 O O . GLU A 1 203 ? -7.092 -13.282 20.900 1.00 96.81 203 GLU A O 1
ATOM 1744 N N . GLU A 1 204 ? -7.940 -13.689 18.859 1.00 95.75 204 GLU A N 1
ATOM 1745 C CA . GLU A 1 204 ? -6.847 -13.020 18.140 1.00 95.75 204 GLU A CA 1
ATOM 1746 C C . GLU A 1 204 ? -6.750 -11.533 18.505 1.00 95.75 204 GLU A C 1
ATOM 1748 O O . GLU A 1 204 ? -5.645 -11.011 18.651 1.00 95.75 204 GLU A O 1
ATOM 1753 N N . TYR A 1 205 ? -7.884 -10.850 18.701 1.00 96.50 205 TYR A N 1
ATOM 1754 C CA . TYR A 1 205 ? -7.898 -9.462 19.169 1.00 96.50 205 TYR A CA 1
ATOM 1755 C C . TYR A 1 205 ? -7.223 -9.302 20.535 1.00 96.50 205 TYR A C 1
ATOM 1757 O O . TYR A 1 205 ? -6.399 -8.404 20.705 1.00 96.50 205 TYR A O 1
ATOM 1765 N N . LEU A 1 206 ? -7.562 -10.157 21.506 1.00 96.75 206 LEU A N 1
ATOM 1766 C CA . LEU A 1 206 ? -6.977 -10.110 22.847 1.00 96.75 206 LEU A CA 1
ATOM 1767 C C . LEU A 1 206 ? -5.476 -10.402 22.810 1.00 96.75 206 LEU A C 1
ATOM 1769 O O . LEU A 1 206 ? -4.704 -9.700 23.465 1.00 96.75 206 LEU A O 1
ATOM 1773 N N . ASN A 1 207 ? -5.056 -11.383 22.007 1.00 97.06 207 ASN A N 1
ATOM 1774 C CA . ASN A 1 207 ? -3.643 -11.688 21.815 1.00 97.06 207 ASN A CA 1
ATOM 1775 C C . ASN A 1 207 ? -2.885 -10.493 21.209 1.00 97.06 207 ASN A C 1
ATOM 1777 O O . ASN A 1 207 ? -1.879 -10.044 21.758 1.00 97.06 207 ASN A O 1
ATOM 1781 N N . GLU A 1 208 ? -3.403 -9.910 20.126 1.00 96.06 208 GLU A N 1
ATOM 1782 C CA . GLU A 1 208 ? -2.800 -8.745 19.472 1.00 96.06 208 GLU A CA 1
ATOM 1783 C C . GLU A 1 208 ? -2.742 -7.527 20.415 1.00 96.06 208 GLU A C 1
ATOM 1785 O O . GLU A 1 208 ? -1.716 -6.849 20.506 1.00 96.06 208 GLU A O 1
ATOM 1790 N N . ALA A 1 209 ? -3.810 -7.264 21.175 1.00 95.69 209 ALA A N 1
ATOM 1791 C CA . ALA A 1 209 ? -3.843 -6.191 22.166 1.00 95.69 209 ALA A CA 1
ATOM 1792 C C . ALA A 1 209 ? -2.812 -6.408 23.290 1.00 95.69 209 ALA A C 1
ATOM 1794 O O . ALA A 1 209 ? -2.150 -5.453 23.714 1.00 95.69 209 ALA A O 1
ATOM 1795 N N . ASN A 1 210 ? -2.623 -7.651 23.741 1.00 96.69 210 ASN A N 1
ATOM 1796 C CA . ASN A 1 210 ? -1.606 -7.992 24.731 1.00 96.69 210 ASN A CA 1
ATOM 1797 C C . ASN A 1 210 ? -0.191 -7.751 24.182 1.00 96.69 210 ASN A C 1
ATOM 1799 O O . ASN A 1 210 ? 0.593 -7.042 24.811 1.00 96.69 210 ASN A O 1
ATOM 1803 N N . LEU A 1 211 ? 0.107 -8.231 22.968 1.00 96.69 211 LEU A N 1
ATOM 1804 C CA . LEU A 1 211 ? 1.393 -8.005 22.293 1.00 96.69 211 LEU A CA 1
ATOM 1805 C C . LEU A 1 211 ? 1.721 -6.508 22.149 1.00 96.69 211 LEU A C 1
ATOM 1807 O O . LEU A 1 211 ? 2.851 -6.080 22.402 1.00 96.69 211 LEU A O 1
ATOM 1811 N N . LYS A 1 212 ? 0.725 -5.679 21.806 1.00 96.25 212 LYS A N 1
ATOM 1812 C CA . LYS A 1 212 ? 0.877 -4.213 21.755 1.00 96.25 212 LYS A CA 1
ATOM 1813 C C . LYS A 1 212 ? 1.120 -3.588 23.131 1.00 96.25 212 LYS A C 1
ATOM 1815 O O . LYS A 1 212 ? 1.866 -2.613 23.221 1.00 96.25 212 LYS A O 1
ATOM 1820 N N . THR A 1 213 ? 0.526 -4.143 24.187 1.00 94.38 213 THR A N 1
ATOM 1821 C CA . THR A 1 213 ? 0.681 -3.663 25.571 1.00 94.38 213 THR A CA 1
ATOM 1822 C C . THR A 1 213 ? 2.070 -3.965 26.129 1.00 94.38 213 THR A C 1
ATOM 1824 O O . THR A 1 213 ? 2.677 -3.084 26.734 1.00 94.38 213 THR A O 1
ATOM 1827 N N . ILE A 1 214 ? 2.605 -5.165 25.876 1.00 94.44 214 ILE A N 1
ATOM 1828 C CA . ILE A 1 214 ? 3.933 -5.583 26.362 1.00 94.44 214 ILE A CA 1
ATOM 1829 C C . ILE A 1 214 ? 5.101 -5.011 25.539 1.00 94.44 214 ILE A C 1
ATOM 1831 O O . ILE A 1 214 ? 6.257 -5.300 25.832 1.00 94.44 214 ILE A O 1
ATOM 1835 N N . GLY A 1 215 ? 4.825 -4.208 24.504 1.00 91.31 215 GLY A N 1
ATOM 1836 C CA . GLY A 1 215 ? 5.859 -3.558 23.694 1.00 91.31 215 GLY A CA 1
ATOM 1837 C C . GLY A 1 215 ? 6.515 -4.457 22.641 1.00 91.31 215 GLY A C 1
ATOM 1838 O O . GLY A 1 215 ? 7.629 -4.165 22.215 1.00 91.31 215 GLY A O 1
ATOM 1839 N N . TYR A 1 216 ? 5.842 -5.526 22.195 1.00 93.38 216 TYR A N 1
ATOM 1840 C CA . TYR A 1 216 ? 6.364 -6.415 21.146 1.00 93.38 216 TYR A CA 1
ATOM 1841 C C . TYR A 1 216 ? 6.577 -5.682 19.808 1.00 93.38 216 TYR A C 1
ATOM 1843 O O . TYR A 1 216 ? 7.536 -5.943 19.080 1.00 93.38 216 TYR A O 1
ATOM 1851 N N . TYR A 1 217 ? 5.693 -4.734 19.487 1.00 92.00 217 TYR A N 1
ATOM 1852 C CA . TYR A 1 217 ? 5.752 -3.964 18.247 1.00 92.00 217 TYR A CA 1
ATOM 1853 C C . TYR A 1 217 ? 6.506 -2.646 18.416 1.00 92.00 217 TYR A C 1
ATOM 1855 O O . TYR A 1 217 ? 6.336 -1.924 19.400 1.00 92.00 217 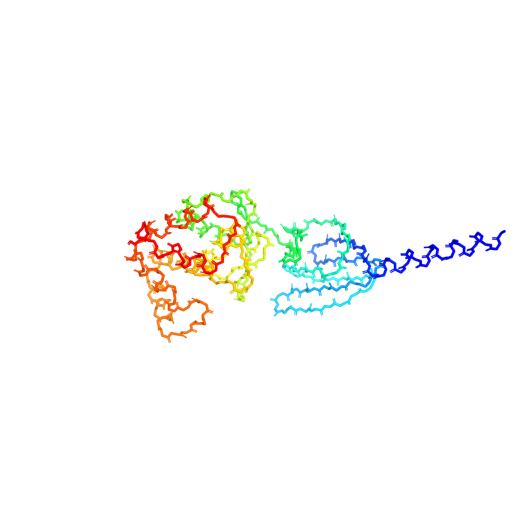TYR A O 1
ATOM 1863 N N . LYS A 1 218 ? 7.283 -2.287 17.391 1.00 90.69 218 LYS A N 1
ATOM 1864 C CA . LYS A 1 218 ? 7.930 -0.974 17.296 1.00 90.69 218 LYS A CA 1
ATOM 1865 C C . LYS A 1 218 ? 6.889 0.126 17.081 1.00 90.69 218 LYS A C 1
ATOM 1867 O O . LYS A 1 218 ? 5.814 -0.115 16.533 1.00 90.69 218 LYS A O 1
ATOM 1872 N N . PHE A 1 219 ? 7.234 1.349 17.471 1.00 87.56 219 PHE A N 1
ATOM 1873 C CA . PHE A 1 219 ? 6.444 2.535 17.140 1.00 87.56 219 PHE A CA 1
ATOM 1874 C C . PHE A 1 219 ? 6.210 2.636 15.612 1.00 87.56 219 PHE A C 1
ATOM 1876 O O . PHE A 1 219 ? 7.161 2.388 14.864 1.00 87.56 219 PHE A O 1
ATOM 1883 N N . PRO A 1 220 ? 5.003 3.011 15.134 1.00 89.94 220 PRO A N 1
ATOM 1884 C CA . PRO A 1 220 ? 3.793 3.384 15.890 1.00 89.94 220 PRO A CA 1
ATOM 1885 C C . PRO A 1 220 ? 2.831 2.221 16.220 1.00 89.94 220 PRO A C 1
ATOM 1887 O O . PRO A 1 220 ? 1.798 2.448 16.841 1.00 89.94 220 PRO A O 1
ATOM 1890 N N . TYR A 1 221 ? 3.152 0.982 15.845 1.00 90.94 221 TYR A N 1
ATOM 1891 C CA . TYR A 1 221 ? 2.227 -0.167 15.817 1.00 90.94 221 TYR A CA 1
ATOM 1892 C C . TYR A 1 221 ? 1.886 -0.788 17.187 1.00 90.94 221 TYR A C 1
ATOM 1894 O O . TYR A 1 221 ? 1.083 -1.722 17.263 1.00 90.94 221 TYR A O 1
ATOM 1902 N N . GLY A 1 222 ? 2.523 -0.318 18.262 1.00 92.62 222 GLY A N 1
ATOM 1903 C CA . GLY A 1 222 ? 2.367 -0.837 19.624 1.00 92.62 222 GLY A CA 1
ATOM 1904 C C . GLY A 1 222 ? 1.281 -0.123 20.437 1.00 92.62 222 GLY A C 1
ATOM 1905 O O . GLY A 1 222 ? 0.151 0.071 19.988 1.00 92.62 222 GLY A O 1
ATOM 1906 N N . LYS A 1 223 ? 1.632 0.288 21.661 1.00 93.38 223 LYS A N 1
ATOM 1907 C CA . LYS A 1 223 ? 0.717 0.913 22.633 1.00 93.38 223 LYS A CA 1
ATOM 1908 C C . LYS A 1 223 ? -0.013 2.157 22.106 1.00 93.38 223 LYS A C 1
ATOM 1910 O O . LYS A 1 223 ? -1.152 2.396 22.498 1.00 93.38 223 LYS A O 1
ATOM 1915 N N . ASN A 1 224 ? 0.590 2.909 21.186 1.00 93.00 224 ASN A N 1
ATOM 1916 C CA . ASN A 1 224 ? -0.018 4.091 20.566 1.00 93.00 224 ASN A CA 1
ATOM 1917 C C . ASN A 1 224 ? -1.363 3.793 19.888 1.00 93.00 224 ASN A C 1
ATOM 1919 O O . ASN A 1 224 ? -2.258 4.634 19.927 1.00 93.00 224 ASN A O 1
ATOM 1923 N N . ILE A 1 225 ? -1.532 2.594 19.322 1.00 96.50 225 ILE A N 1
ATOM 1924 C CA . ILE A 1 225 ? -2.801 2.164 18.722 1.00 96.50 225 ILE A CA 1
ATOM 1925 C C . ILE A 1 225 ? -3.882 2.036 19.799 1.00 96.50 225 ILE A C 1
ATOM 1927 O O . ILE A 1 225 ? -4.993 2.539 19.649 1.00 96.50 225 ILE A O 1
ATOM 1931 N N . LEU A 1 226 ? -3.543 1.415 20.931 1.00 95.25 226 LEU A N 1
ATOM 1932 C CA . LEU A 1 226 ? -4.466 1.257 22.054 1.00 95.25 226 LEU A CA 1
ATOM 1933 C C . LEU A 1 226 ? -4.807 2.608 22.691 1.00 95.25 226 LEU A C 1
ATOM 1935 O O . LEU A 1 226 ? -5.958 2.850 23.042 1.00 95.25 226 LEU A O 1
ATOM 1939 N N . GLU A 1 227 ? -3.835 3.514 22.800 1.00 93.94 227 GLU A N 1
ATOM 1940 C CA . GLU A 1 227 ? -4.064 4.881 23.274 1.00 93.94 227 GLU A CA 1
ATOM 1941 C C . GLU A 1 227 ? -4.970 5.675 22.333 1.00 93.94 227 GLU A C 1
ATOM 1943 O O . GLU A 1 227 ? -5.833 6.415 22.806 1.00 93.94 227 GLU A O 1
ATOM 1948 N N . PHE A 1 228 ? -4.812 5.508 21.018 1.00 95.38 228 PHE A N 1
ATOM 1949 C CA . PHE A 1 228 ? -5.712 6.089 20.029 1.00 95.38 228 PHE A CA 1
ATOM 1950 C C . PHE A 1 228 ? -7.139 5.569 20.222 1.00 95.38 228 PHE A C 1
ATOM 1952 O O . PHE A 1 228 ? -8.045 6.368 20.440 1.00 95.38 228 PHE A O 1
ATOM 1959 N N . ILE A 1 229 ? -7.338 4.249 20.257 1.00 94.50 229 ILE A N 1
ATOM 1960 C CA . ILE A 1 229 ? -8.663 3.638 20.458 1.00 94.50 229 ILE A CA 1
ATOM 1961 C C . ILE A 1 229 ? -9.285 4.081 21.794 1.00 94.50 229 ILE A C 1
ATOM 1963 O O . ILE A 1 229 ? -10.481 4.377 21.865 1.00 94.50 229 ILE A O 1
ATOM 1967 N N . LYS A 1 230 ? -8.477 4.178 22.858 1.00 93.44 230 LYS A N 1
ATOM 1968 C CA . LYS A 1 230 ? -8.922 4.625 24.184 1.00 93.44 230 LYS A CA 1
ATOM 1969 C C . LYS A 1 230 ? -9.474 6.053 24.163 1.00 93.44 230 LYS A C 1
ATOM 1971 O O . LYS A 1 230 ? -10.414 6.325 24.902 1.00 93.44 230 LYS A O 1
ATOM 1976 N N . ARG A 1 231 ? -8.951 6.954 23.319 1.00 92.56 231 ARG A N 1
ATOM 1977 C CA . ARG A 1 231 ? -9.470 8.336 23.192 1.00 92.56 231 ARG A CA 1
ATOM 1978 C C . ARG A 1 231 ? -10.924 8.388 22.743 1.00 92.56 231 ARG A C 1
ATOM 1980 O O . ARG A 1 231 ? -11.622 9.317 23.116 1.00 92.56 231 ARG A O 1
ATOM 1987 N N . PHE A 1 232 ? -11.363 7.384 21.993 1.00 93.69 232 PHE A N 1
ATOM 1988 C CA . PHE A 1 232 ? -12.744 7.238 21.542 1.00 93.69 232 PHE A CA 1
ATOM 1989 C C . PHE A 1 232 ? -13.566 6.340 22.476 1.00 93.69 232 PHE A C 1
ATOM 1991 O O . PHE A 1 232 ? -14.610 5.832 22.078 1.00 93.69 232 PHE A O 1
ATOM 1998 N N . ASN A 1 233 ? -13.092 6.082 23.703 1.00 91.50 233 ASN A N 1
ATOM 1999 C CA . ASN A 1 233 ? -13.708 5.159 24.662 1.00 91.50 233 ASN A CA 1
ATOM 2000 C C . ASN A 1 233 ? -13.988 3.771 24.064 1.00 91.50 233 ASN A C 1
ATOM 2002 O O . ASN A 1 233 ? -15.004 3.150 24.367 1.00 91.50 233 ASN A O 1
ATOM 2006 N N . TYR A 1 234 ? -13.099 3.289 23.186 1.00 90.19 234 TYR A N 1
ATOM 2007 C CA . TYR A 1 234 ? -13.269 2.027 22.458 1.00 90.19 234 TYR A CA 1
ATOM 2008 C C . TYR A 1 234 ? -14.550 1.957 21.602 1.00 90.19 234 TYR A C 1
ATOM 2010 O O . TYR A 1 234 ? -14.957 0.863 21.203 1.00 90.19 234 TYR A O 1
ATOM 2018 N N . ASN A 1 235 ? -15.174 3.101 21.300 1.00 91.31 235 ASN A N 1
ATOM 2019 C CA . ASN A 1 235 ? -16.347 3.192 20.445 1.00 91.31 235 ASN A CA 1
ATOM 2020 C C . ASN A 1 235 ? -15.921 3.203 18.973 1.00 91.31 235 ASN A C 1
ATOM 2022 O O . ASN A 1 235 ? -15.294 4.142 18.484 1.00 91.31 235 ASN A O 1
ATOM 2026 N N . PHE A 1 236 ? -16.280 2.136 18.269 1.00 88.75 236 PHE A N 1
ATOM 2027 C CA . PHE A 1 236 ? -15.856 1.907 16.894 1.00 88.75 236 PHE A CA 1
ATOM 2028 C C . PHE A 1 236 ? -16.549 2.828 15.900 1.00 88.75 236 PHE A C 1
ATOM 2030 O O . PHE A 1 236 ? -15.902 3.305 14.974 1.00 88.75 236 PHE A O 1
ATOM 2037 N N . ASP A 1 237 ? -17.825 3.140 16.116 1.00 89.19 237 ASP A N 1
ATOM 2038 C CA . ASP A 1 237 ? -18.532 4.087 15.262 1.00 89.19 237 ASP A CA 1
ATOM 2039 C C . ASP A 1 237 ? -17.907 5.478 15.345 1.00 89.19 237 ASP A C 1
ATOM 2041 O O . ASP A 1 237 ? -17.676 6.086 14.305 1.00 89.19 237 ASP A O 1
ATOM 2045 N N . LYS A 1 238 ? -17.517 5.933 16.546 1.00 92.56 238 LYS A N 1
ATOM 2046 C CA . LYS A 1 238 ? -16.801 7.210 16.704 1.00 92.56 238 LYS A CA 1
ATOM 2047 C C . LYS A 1 238 ? -15.461 7.228 15.958 1.00 92.56 238 LYS A C 1
ATOM 2049 O O . LYS A 1 238 ? -15.122 8.240 15.348 1.00 92.56 238 LYS A O 1
ATOM 2054 N N . ILE A 1 239 ? -14.709 6.123 15.987 1.00 94.19 239 ILE A N 1
ATOM 2055 C CA . ILE A 1 239 ? -13.438 6.000 15.252 1.00 94.19 239 ILE A CA 1
ATOM 2056 C C . ILE A 1 239 ? -13.687 6.103 13.744 1.00 94.19 239 ILE A C 1
ATOM 2058 O O . ILE A 1 239 ? -13.038 6.897 13.066 1.00 94.19 239 ILE A O 1
ATOM 2062 N N . ILE A 1 240 ? -14.657 5.351 13.220 1.00 92.56 240 ILE A N 1
ATOM 2063 C CA . ILE A 1 240 ? -14.979 5.370 11.790 1.00 92.56 240 ILE A CA 1
ATOM 2064 C C . ILE A 1 240 ? -15.551 6.730 11.360 1.00 92.56 240 ILE A C 1
ATOM 2066 O O . ILE A 1 240 ? -15.269 7.197 10.257 1.00 92.56 240 ILE A O 1
ATOM 2070 N N . ASP A 1 241 ? -16.327 7.402 12.209 1.00 92.06 241 ASP A N 1
ATOM 2071 C CA . ASP A 1 241 ? -16.846 8.741 11.923 1.00 92.06 241 ASP A CA 1
ATOM 2072 C C . ASP A 1 241 ? -15.711 9.779 11.880 1.00 92.06 241 ASP A C 1
ATOM 2074 O O . ASP A 1 241 ? -15.685 10.629 10.984 1.00 92.06 241 ASP A O 1
ATOM 2078 N N . PHE A 1 242 ? -14.715 9.663 12.766 1.00 95.00 242 PHE A N 1
ATOM 2079 C CA . PHE A 1 242 ? -13.486 10.458 12.713 1.00 95.00 242 PHE A CA 1
ATOM 2080 C C . PHE A 1 242 ? -12.684 10.195 11.429 1.00 95.00 242 PHE A C 1
ATOM 2082 O O . PHE A 1 242 ? -12.272 11.129 10.740 1.00 95.00 242 PHE A O 1
ATOM 2089 N N . GLU A 1 243 ? -12.508 8.934 11.048 1.00 95.31 243 GLU A N 1
ATOM 2090 C CA . GLU A 1 243 ? -11.860 8.550 9.792 1.00 95.31 243 GLU A CA 1
ATOM 2091 C C . GLU A 1 243 ? -12.619 9.067 8.551 1.00 95.31 243 GLU A C 1
ATOM 2093 O O . GLU A 1 243 ? -12.018 9.577 7.597 1.00 95.31 243 GLU A O 1
ATOM 2098 N N . SER A 1 244 ? -13.955 9.012 8.576 1.00 93.88 244 SER A N 1
ATOM 2099 C CA . SER A 1 244 ? -14.829 9.568 7.533 1.00 93.88 244 SER A CA 1
ATOM 2100 C C . SER A 1 244 ? -14.679 11.087 7.448 1.00 93.88 244 SER A C 1
ATOM 2102 O O . SER A 1 244 ? -14.611 11.656 6.357 1.00 93.88 244 SER A O 1
ATOM 2104 N N . PHE A 1 245 ? -14.569 11.763 8.593 1.00 93.94 245 PHE A N 1
ATOM 2105 C CA . PHE A 1 245 ? -14.272 13.189 8.642 1.00 93.94 245 PHE A CA 1
ATOM 2106 C C . PHE A 1 245 ? -12.917 13.499 7.995 1.00 93.94 245 PHE A C 1
ATOM 2108 O O . PHE A 1 245 ? -12.835 14.423 7.182 1.00 93.94 245 PHE A O 1
ATOM 2115 N N . LEU A 1 246 ? -11.866 12.725 8.287 1.00 95.19 246 LEU A N 1
ATOM 2116 C CA . LEU A 1 246 ? -10.548 12.952 7.691 1.00 95.19 246 LEU A CA 1
ATOM 2117 C C . LEU A 1 246 ? -10.583 12.822 6.161 1.00 95.19 246 LEU A C 1
ATOM 2119 O O . LEU A 1 246 ? -10.117 13.715 5.454 1.00 95.19 246 LEU A O 1
ATOM 2123 N N . THR A 1 247 ? -11.178 11.744 5.650 1.00 93.81 247 THR A N 1
ATOM 2124 C CA . THR A 1 247 ? -11.240 11.463 4.202 1.00 93.81 247 THR A CA 1
ATOM 2125 C C . THR A 1 247 ? -12.065 12.483 3.420 1.00 93.81 247 THR A C 1
ATOM 2127 O O . THR A 1 247 ? -11.748 12.772 2.269 1.00 93.81 247 THR A O 1
ATOM 2130 N N . LYS A 1 248 ? -13.085 13.089 4.040 1.00 93.00 248 LYS A N 1
ATOM 2131 C CA . LYS A 1 248 ? -13.900 14.146 3.416 1.00 93.00 248 LYS A CA 1
ATOM 2132 C C . LYS A 1 248 ? -13.219 15.514 3.387 1.00 93.00 248 LYS A C 1
ATOM 2134 O O . LYS A 1 248 ? -13.501 16.306 2.492 1.00 93.00 248 LYS A O 1
ATOM 2139 N N . ASN A 1 249 ? -12.357 15.811 4.360 1.00 94.06 249 ASN A N 1
ATOM 2140 C CA . ASN A 1 249 ? -11.862 17.173 4.590 1.00 94.06 249 ASN A CA 1
ATOM 2141 C C . ASN A 1 249 ? -10.386 17.381 4.229 1.00 94.06 249 ASN A C 1
ATOM 2143 O O . ASN A 1 249 ? -9.933 18.524 4.161 1.00 94.06 249 ASN A O 1
ATOM 2147 N N . PHE A 1 250 ? -9.620 16.313 3.995 1.00 95.12 250 PHE A N 1
ATOM 2148 C CA . PHE A 1 250 ? -8.182 16.416 3.763 1.00 95.12 250 PHE A CA 1
ATOM 2149 C C . PHE A 1 250 ? -7.751 15.648 2.516 1.00 95.12 250 PHE A C 1
ATOM 2151 O O . PHE A 1 250 ? -8.174 14.527 2.276 1.00 95.12 250 PHE A O 1
ATOM 2158 N N . LYS A 1 251 ? -6.848 16.257 1.740 1.00 94.50 251 LYS A N 1
ATOM 2159 C CA . LYS A 1 251 ? -6.080 15.580 0.675 1.00 94.50 251 LYS A CA 1
ATOM 2160 C C . LYS A 1 251 ? -4.637 15.289 1.089 1.00 94.50 251 LYS A C 1
ATOM 2162 O O . LYS A 1 251 ? -3.965 14.481 0.464 1.00 94.50 251 LYS A O 1
ATOM 2167 N N . LYS A 1 252 ? -4.148 15.974 2.126 1.00 95.50 252 LYS A N 1
ATOM 2168 C CA . LYS A 1 252 ? -2.806 15.814 2.688 1.00 95.50 252 LYS A CA 1
ATOM 2169 C C . LYS A 1 252 ? -2.839 16.094 4.184 1.00 95.50 252 LYS A C 1
ATOM 2171 O O . LYS A 1 252 ? -3.474 17.065 4.603 1.00 95.50 252 LYS A O 1
ATOM 2176 N N . LEU A 1 253 ? -2.150 15.278 4.977 1.00 96.31 253 LEU A N 1
ATOM 2177 C CA . LEU A 1 253 ? -2.128 15.397 6.434 1.00 96.31 253 LEU A CA 1
ATOM 2178 C C . LEU A 1 253 ? -0.753 15.014 7.000 1.00 96.31 253 LEU A C 1
ATOM 2180 O O . LEU A 1 253 ? -0.086 14.118 6.487 1.00 96.31 253 LEU A O 1
ATOM 2184 N N . ASN A 1 254 ? -0.334 15.701 8.063 1.00 96.88 254 ASN A N 1
ATOM 2185 C CA . ASN A 1 254 ? 0.882 15.390 8.817 1.00 96.88 254 ASN A CA 1
ATOM 2186 C C . ASN A 1 254 ? 0.559 15.109 10.2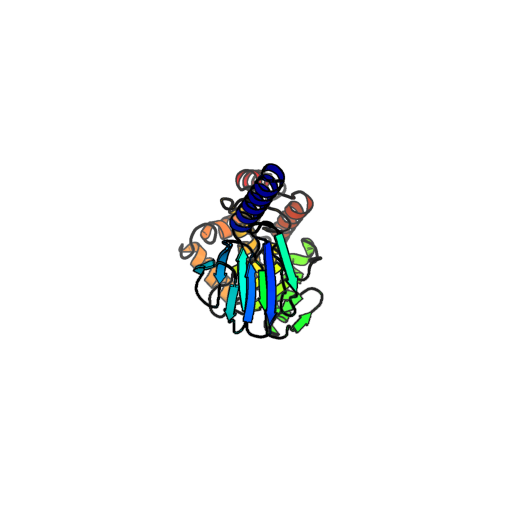90 1.00 96.88 254 ASN A C 1
ATOM 2188 O O . ASN A 1 254 ? -0.523 15.462 10.773 1.00 96.88 254 ASN A O 1
ATOM 2192 N N . ASP A 1 255 ? 1.515 14.535 11.022 1.00 96.25 255 ASP A N 1
ATOM 2193 C CA . ASP A 1 255 ? 1.314 14.121 12.419 1.00 96.25 255 ASP A CA 1
ATOM 2194 C C . ASP A 1 255 ? 0.921 15.289 13.339 1.00 96.25 255 ASP A C 1
ATOM 2196 O O . ASP A 1 255 ? 0.074 15.142 14.224 1.00 96.25 255 ASP A O 1
ATOM 2200 N N . LYS A 1 256 ? 1.484 16.488 13.128 1.00 96.25 256 LYS A N 1
ATOM 2201 C CA . LYS A 1 256 ? 1.150 17.676 13.935 1.00 96.25 256 LYS A CA 1
ATOM 2202 C C . LYS A 1 256 ? -0.320 18.058 13.769 1.00 96.25 256 LYS A C 1
ATOM 2204 O O . LYS A 1 256 ? -1.007 18.323 14.758 1.00 96.25 256 LYS A O 1
ATOM 2209 N N . LYS A 1 257 ? -0.808 18.098 12.527 1.00 95.56 257 LYS A N 1
ATOM 2210 C CA . LYS A 1 257 ? -2.198 18.443 12.230 1.00 95.56 257 LYS A CA 1
ATOM 2211 C C . LYS A 1 257 ? -3.142 17.343 12.704 1.00 95.56 257 LYS A C 1
ATOM 2213 O O . LYS A 1 257 ? -4.129 17.677 13.348 1.00 95.56 257 LYS A O 1
ATOM 2218 N N . PHE A 1 258 ? -2.812 16.072 12.479 1.00 96.12 258 PHE A N 1
ATOM 2219 C CA . PHE A 1 258 ? -3.581 14.935 12.990 1.00 96.12 258 PHE A CA 1
ATOM 2220 C C . PHE A 1 258 ? -3.774 15.012 14.513 1.00 96.12 258 PHE A C 1
ATOM 2222 O O . PHE A 1 258 ? -4.903 15.019 15.002 1.00 96.12 258 PHE A O 1
ATOM 2229 N N . ASN A 1 259 ? -2.687 15.216 15.263 1.00 94.38 259 ASN A N 1
ATOM 2230 C CA . ASN A 1 259 ? -2.742 15.369 16.718 1.00 94.38 259 ASN A CA 1
ATOM 2231 C C . ASN A 1 259 ? -3.528 16.610 17.170 1.00 94.38 259 ASN A C 1
ATOM 2233 O O . ASN A 1 259 ? -4.172 16.587 18.216 1.00 94.38 259 ASN A O 1
ATOM 2237 N N . SER A 1 260 ? -3.488 17.704 16.403 1.00 93.44 260 SER A N 1
ATOM 2238 C CA . SER A 1 260 ? -4.313 18.889 16.668 1.00 93.44 260 SER A CA 1
ATOM 2239 C C . SER A 1 260 ? -5.804 18.602 16.489 1.00 93.44 260 SER A C 1
ATOM 2241 O O . SER A 1 260 ? -6.598 19.099 17.284 1.00 93.44 260 SER A O 1
ATOM 2243 N N . ILE A 1 261 ? -6.185 17.812 15.482 1.00 94.00 261 ILE A N 1
ATOM 2244 C CA . ILE A 1 261 ? -7.581 17.426 15.242 1.00 94.00 261 ILE A CA 1
ATOM 2245 C C . ILE A 1 261 ? -8.065 16.517 16.380 1.00 94.00 261 ILE A C 1
ATOM 2247 O O . ILE A 1 261 ? -9.109 16.792 16.960 1.00 94.00 261 ILE A O 1
ATOM 2251 N N . LEU A 1 262 ? -7.262 15.525 16.784 1.00 90.88 262 LEU A N 1
ATOM 2252 C CA . LEU A 1 262 ? -7.583 14.611 17.892 1.00 90.88 262 LEU A CA 1
ATOM 2253 C C . LEU A 1 262 ? -7.790 15.285 19.254 1.00 90.88 262 LEU A C 1
ATOM 2255 O O . LEU A 1 262 ? -8.351 14.682 20.166 1.00 90.88 262 LEU A O 1
ATOM 2259 N N . LYS A 1 263 ? -7.282 16.507 19.443 1.00 87.12 263 LYS A N 1
ATOM 2260 C CA . LYS A 1 263 ? -7.449 17.249 20.699 1.00 87.12 263 LYS A CA 1
ATOM 2261 C C . LYS A 1 263 ? -8.787 17.986 20.792 1.00 87.12 263 LYS A C 1
ATOM 2263 O O . LYS A 1 263 ? -9.160 18.348 21.908 1.00 87.12 263 LYS A O 1
ATOM 2268 N N . LYS A 1 264 ? -9.486 18.201 19.673 1.00 82.38 264 LYS A N 1
ATOM 2269 C CA . LYS A 1 264 ? -10.797 18.864 19.650 1.00 82.38 264 LYS A CA 1
ATOM 2270 C C . LYS A 1 264 ? -11.852 17.991 20.336 1.00 82.38 264 LYS A C 1
ATOM 2272 O O . LYS A 1 264 ? -11.836 16.774 20.180 1.00 82.38 264 LYS A O 1
ATOM 2277 N N . GLU A 1 265 ? -12.745 18.609 21.109 1.00 60.44 265 GLU A N 1
ATOM 2278 C CA . GLU A 1 265 ? -13.755 17.897 21.914 1.00 60.44 265 GLU A CA 1
ATOM 2279 C C . GLU A 1 265 ? -14.803 17.161 21.077 1.00 60.44 265 GLU A C 1
ATOM 2281 O O . GLU A 1 265 ? -15.314 16.144 21.527 1.00 60.44 265 GLU A O 1
ATOM 2286 N N . GLU A 1 266 ? -15.033 17.596 19.836 1.00 66.25 266 GLU A N 1
ATOM 2287 C CA . GLU A 1 266 ? -15.999 17.009 18.889 1.00 66.25 266 GLU A CA 1
ATOM 2288 C C . GLU A 1 266 ? -15.779 15.511 18.598 1.00 66.25 266 GLU A C 1
ATOM 2290 O O . GLU A 1 266 ? -16.664 14.856 18.054 1.00 66.25 266 GLU A O 1
ATOM 2295 N N . PHE A 1 267 ? -14.615 14.958 18.956 1.00 63.41 267 PHE A N 1
ATOM 2296 C CA . PHE A 1 267 ? -14.233 13.573 18.668 1.00 63.41 267 PHE A CA 1
ATOM 2297 C C . PHE A 1 267 ? -13.897 12.737 19.921 1.00 63.41 267 PHE A C 1
ATOM 2299 O O . PHE A 1 267 ? -13.425 11.611 19.777 1.00 63.41 267 PHE A O 1
ATOM 2306 N N . LYS A 1 268 ? -14.119 13.262 21.137 1.00 57.66 268 LYS A N 1
ATOM 2307 C CA . LYS A 1 268 ? -13.979 12.518 22.410 1.00 57.66 268 LYS A CA 1
ATOM 2308 C C . LYS A 1 268 ? -15.306 11.836 22.789 1.00 57.66 268 LYS A C 1
ATOM 2310 O O . LYS A 1 268 ? -15.304 10.712 23.342 1.00 57.66 268 LYS A O 1
#

pLDDT: mean 89.22, std 7.53, range [50.69, 97.06]

Secondary structure (DSSP, 8-state):
-HHHHHHHHHHHHHHHHHHHHS-EEEEEE-SSEEEEEEEEEEEEEEEETTEEEEEEEEEEEEEE-SSEEEEEESS-SEEEEEESSEEE---STT--EEEE-SPPEEETTEEESSHHHHHHHHHHHHHSGGG---SS-EEEEE-SS--EEETTTEEEESSHHHHHHHHHHHHBTTTBB--TT--HHHHHHHHHHHHHHHHH-HHHHHHHHHHHHTT-SPTTSSHHHHHHHHHTTT-HHHHHHHHHHHHHH-SB--HHHHHHHHTSGGG-

Seq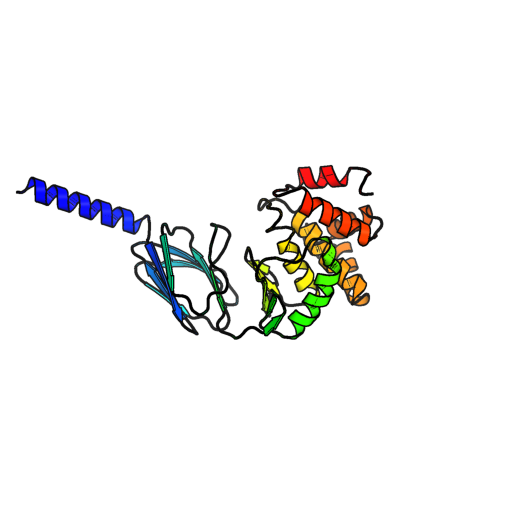uence (268 aa):
MKDILFLKFRLLFIIIFILIFFPITIIVSDKDSIKLYSTGINLIVLNTKDTFKSNTFFFYKKIPYFNYAIINFKNSFLRFSNEKFLIQKQSKYNSAYVYFNKKFYKYKNFYSDKKWILSTVDSISNILKKLSIPTQNLFFVYTENRSFHINPNVMFVNSKKDIAHEYSHYYFGNLIEHSSKDTWHEILCETNSLLYLKRNNMEEYLNEANLKTIGYYKFPYGKNILEFIKRFNYNFDKIIDFESFLTKNFKKLNDKKFNSILKKEEFK

Foldseek 3Di:
DVVVVVVVVVVVVVVLVCCAQAKEWEWEDDLFKIKIAISHKWWKFKDAQPDTDIDIDHGIDIDGHDFKMKIQTQHHNHYHYDYPFWPDDDPDNQATTMGGNDAWDDDDLETEPDPVLVVLVVLLCVLLVLQDDDPHRAYEYEHCPDWDDGPDHYTYDPDSLSSQLRVLCNQLVPQANEDPPACVSSLLSLLSSLVSCVVPPVPVSVVLLVCLVVPVDDPPNHCVSVVLCVLQVVDSVLSSVVSSVDSVPHSYDGNVVVVVVSVDPVSD